Protein AF-A0AAE6CIR6-F1 (afdb_monomer_lite)

Foldseek 3Di:
DPPPVVQLLVQVLCCCVPNPDPVSVQCNVFWDWDSDFPDWDCDPVVQWIWTWIDTPPALKTKIFIWHQDPNHIHTDDIDIAWQKWKKKKKWAAPAAQVRLCVLQVHAAPDWDAFQPDPDPPDPDTHNTTMGMHTPPNSPDDAPAVRLVVVCVVSVVRLVSLQVVVVGIAIEIEMETEGAQVDDDDDDYDPVSVVSCVSSNYYYHYDYHHDGDDRPDD

pLDDT: mean 93.64, std 6.97, range [49.81, 98.5]

Secondary structure (DSSP, 8-state):
---HHHHHHHHHHHHHHS--SHHHHHHHHH-PBPSS-SEEEEETTTTEEEEEEEBTT-SSEEEEEEEEETTEEEEEEEEEE-EEEEEEEEEESS--HHHHHHHHT---SEEE-TT-BS-SSS--B-SSEEEEEESSTTS---HHHHHHHHHHHHGGGHHHHHHHTTTSEEEEEEEEEEETTBPPPP---HHHHHHHHHTTEEEEEEEEEE-PPP---

Radius of gyration: 20.72 Å; chains: 1; bounding box: 43×42×56 Å

Sequence (217 aa):
MQDLSELIISVAAGEIDTPSLGVTEQVLASHKIARKPIKIDMNTQMDCCNVYYSLVGESYYFVLSLKQDAEQWRINWAYIEPHVRVRLVIQSSSLTPDRMSSFIGLKPTHSYLQGEKRNKSVNSVYRHHGWGFELDKDVPDSLEKKLDKLISVIGENRESLRTLSESASIKVMVWYDCYKDWMGGISLSAEQMALLGEIGAGLEVDIHASGPDWPGP

Structure (mmCIF, N/CA/C/O backbone):
data_AF-A0AAE6CIR6-F1
#
_entry.id   AF-A0AAE6CIR6-F1
#
loop_
_atom_site.group_PDB
_atom_site.id
_atom_site.type_symbol
_atom_site.label_atom_id
_atom_site.label_alt_id
_atom_site.label_comp_id
_atom_site.label_asym_id
_atom_site.label_entity_id
_atom_site.label_seq_id
_atom_site.pdbx_PDB_ins_code
_atom_site.Cartn_x
_atom_site.Cartn_y
_atom_site.Cartn_z
_atom_site.occupancy
_atom_site.B_iso_or_equiv
_atom_site.auth_seq_id
_atom_site.auth_comp_id
_atom_site.auth_asym_id
_atom_site.auth_atom_id
_atom_site.pdbx_PDB_model_num
ATOM 1 N N . MET A 1 1 ? -3.301 17.357 -31.434 1.00 49.81 1 MET A N 1
ATOM 2 C CA . MET A 1 1 ? -2.526 17.182 -30.191 1.00 49.81 1 MET A CA 1
ATOM 3 C C . MET A 1 1 ? -2.789 15.771 -29.729 1.00 49.81 1 MET A C 1
ATOM 5 O O . MET A 1 1 ? -3.949 15.454 -29.515 1.00 49.81 1 MET A O 1
ATOM 9 N N . GLN A 1 2 ? -1.763 14.925 -29.708 1.00 57.19 2 GLN A N 1
ATOM 10 C CA . GLN A 1 2 ? -1.864 13.605 -29.090 1.00 57.19 2 GLN A CA 1
ATOM 11 C C . GLN A 1 2 ? -1.994 13.811 -27.576 1.00 57.19 2 GLN A C 1
ATOM 13 O O . GLN A 1 2 ? -1.347 14.714 -27.040 1.00 57.19 2 GLN A O 1
ATOM 18 N N . ASP A 1 3 ? -2.870 13.057 -26.914 1.00 85.94 3 ASP A N 1
ATOM 19 C CA . ASP A 1 3 ? -3.020 13.138 -25.458 1.00 85.94 3 ASP A CA 1
ATOM 20 C C . ASP A 1 3 ? -1.674 12.761 -24.810 1.00 85.94 3 ASP A C 1
ATOM 22 O O . ASP A 1 3 ? -1.045 11.775 -25.199 1.00 85.94 3 ASP A O 1
ATOM 26 N N . LEU A 1 4 ? -1.203 13.554 -23.840 1.00 85.62 4 LEU A N 1
ATOM 27 C CA . LEU A 1 4 ? 0.032 13.282 -23.095 1.00 85.62 4 LEU A CA 1
ATOM 28 C C . LEU A 1 4 ? 0.035 11.850 -22.537 1.00 85.62 4 LEU A C 1
ATOM 30 O O . LEU A 1 4 ? 1.065 11.174 -22.557 1.00 85.62 4 LEU A O 1
ATOM 34 N N . SER A 1 5 ? -1.133 11.370 -22.105 1.00 88.75 5 SER A N 1
ATOM 35 C CA . SER A 1 5 ? -1.309 10.005 -21.614 1.00 88.75 5 SER A CA 1
ATOM 36 C C . SER A 1 5 ? -1.075 8.972 -22.719 1.00 88.75 5 SER A C 1
ATOM 38 O O . SER A 1 5 ? -0.402 7.973 -22.488 1.00 88.75 5 SER A O 1
ATOM 40 N N . GLU A 1 6 ? -1.564 9.213 -23.939 1.00 92.56 6 GLU A N 1
ATOM 41 C CA . GLU A 1 6 ? -1.343 8.316 -25.083 1.00 92.56 6 GLU A CA 1
ATOM 42 C C . GLU A 1 6 ? 0.137 8.242 -25.469 1.00 92.56 6 GLU A C 1
ATOM 44 O O . GLU A 1 6 ? 0.633 7.160 -25.780 1.00 92.56 6 GLU A O 1
ATOM 49 N N . LEU A 1 7 ? 0.857 9.367 -25.409 1.00 93.31 7 LEU A N 1
ATOM 50 C CA . LEU A 1 7 ? 2.295 9.401 -25.679 1.00 93.31 7 LEU A CA 1
ATOM 51 C C . LEU A 1 7 ? 3.080 8.572 -24.651 1.00 93.31 7 LEU A C 1
ATOM 53 O O . LEU A 1 7 ? 3.892 7.732 -25.035 1.00 93.31 7 LEU A O 1
ATOM 57 N N . ILE A 1 8 ? 2.810 8.768 -23.358 1.00 95.06 8 ILE A N 1
ATOM 58 C CA . ILE A 1 8 ? 3.443 8.014 -22.261 1.00 95.06 8 ILE A CA 1
ATOM 59 C C . ILE A 1 8 ? 3.169 6.512 -22.407 1.00 95.06 8 ILE A C 1
ATOM 61 O O . ILE A 1 8 ? 4.094 5.701 -22.326 1.00 95.06 8 ILE A O 1
ATOM 65 N N . ILE A 1 9 ? 1.914 6.141 -22.682 1.00 95.94 9 ILE A N 1
ATOM 66 C CA . ILE A 1 9 ? 1.522 4.744 -22.908 1.00 95.94 9 ILE A CA 1
ATOM 67 C C . ILE A 1 9 ? 2.258 4.168 -24.119 1.00 95.94 9 ILE A C 1
ATOM 69 O O . ILE A 1 9 ? 2.711 3.030 -24.058 1.00 95.94 9 ILE A O 1
ATOM 73 N N . SER A 1 10 ? 2.403 4.937 -25.201 1.00 95.94 10 SER A N 1
ATOM 74 C CA . SER A 1 10 ? 3.115 4.489 -26.399 1.00 95.94 10 SER A CA 1
ATOM 75 C C . SER A 1 10 ? 4.594 4.215 -26.125 1.00 95.94 10 SER A C 1
ATOM 77 O O . SER A 1 10 ? 5.124 3.230 -26.632 1.00 95.94 10 SER A O 1
ATOM 79 N N . VAL A 1 11 ? 5.263 5.058 -25.332 1.00 96.81 11 VAL A N 1
ATOM 80 C CA . VAL A 1 11 ? 6.674 4.852 -24.962 1.00 96.81 11 VAL A CA 1
ATOM 81 C C . VAL A 1 11 ? 6.823 3.617 -24.070 1.00 96.81 11 VAL A C 1
ATOM 83 O O . VAL A 1 11 ? 7.685 2.779 -24.322 1.00 96.81 11 VAL A O 1
ATOM 86 N N . ALA A 1 12 ? 5.945 3.460 -23.077 1.00 97.69 12 ALA A N 1
ATOM 87 C CA . ALA A 1 12 ? 5.925 2.288 -22.203 1.00 97.69 12 ALA A CA 1
ATOM 88 C C . ALA A 1 12 ? 5.628 0.983 -22.967 1.00 97.69 12 ALA A C 1
ATOM 90 O O . ALA A 1 12 ? 6.281 -0.032 -22.742 1.00 97.69 12 ALA A O 1
ATOM 91 N N . ALA A 1 13 ? 4.685 1.011 -23.912 1.00 97.19 13 ALA A N 1
ATOM 92 C CA . ALA A 1 13 ? 4.386 -0.132 -24.771 1.00 97.19 13 ALA A CA 1
ATOM 93 C C . ALA A 1 13 ? 5.582 -0.512 -25.657 1.00 97.19 13 ALA A C 1
ATOM 95 O O . ALA A 1 13 ? 5.862 -1.699 -25.804 1.00 97.19 13 ALA A O 1
ATOM 96 N N . GLY A 1 14 ? 6.317 0.479 -26.175 1.00 97.25 14 GLY A N 1
ATOM 97 C CA . GLY A 1 14 ? 7.532 0.250 -26.957 1.00 97.25 14 GLY A CA 1
ATOM 98 C C . GLY A 1 14 ? 8.595 -0.546 -26.196 1.00 97.25 14 GLY A C 1
ATOM 99 O O . GLY A 1 14 ? 9.161 -1.475 -26.759 1.00 97.25 14 GLY A O 1
ATOM 100 N N . GLU A 1 15 ? 8.801 -0.252 -24.911 1.00 97.94 15 GLU A N 1
ATOM 101 C CA . GLU A 1 15 ? 9.711 -1.024 -24.049 1.00 97.94 15 GLU A CA 1
ATOM 102 C C . GLU A 1 15 ? 9.233 -2.458 -23.814 1.00 97.94 15 GLU A C 1
ATOM 104 O O . GLU A 1 15 ? 10.035 -3.381 -23.767 1.00 97.94 15 GLU A O 1
ATOM 109 N N . ILE A 1 16 ? 7.924 -2.679 -23.690 1.00 97.50 16 ILE A N 1
ATOM 110 C CA . ILE A 1 16 ? 7.374 -4.034 -23.533 1.00 97.50 16 ILE A CA 1
ATOM 111 C C . ILE A 1 16 ? 7.517 -4.839 -24.834 1.00 97.50 16 ILE A C 1
ATOM 113 O O . ILE A 1 16 ? 7.765 -6.043 -24.793 1.00 97.50 16 ILE A O 1
ATOM 117 N N . ASP A 1 17 ? 7.333 -4.194 -25.987 1.00 97.31 17 ASP A N 1
ATOM 118 C CA . ASP A 1 17 ? 7.398 -4.845 -27.298 1.00 97.31 17 ASP A CA 1
ATOM 119 C C . ASP A 1 17 ? 8.833 -5.077 -27.778 1.00 97.31 17 ASP A C 1
ATOM 121 O O . ASP A 1 17 ? 9.110 -6.051 -28.479 1.00 97.31 17 ASP A O 1
ATOM 125 N N . THR A 1 18 ? 9.753 -4.176 -27.442 1.00 97.50 18 THR A N 1
ATOM 126 C CA . THR A 1 18 ? 11.174 -4.264 -27.791 1.00 97.50 18 THR A CA 1
ATOM 127 C C . THR A 1 18 ? 12.002 -3.763 -26.606 1.00 97.50 18 THR A C 1
ATOM 129 O O . THR A 1 18 ? 12.368 -2.586 -26.571 1.00 97.50 18 THR A O 1
ATOM 132 N N . PRO A 1 19 ? 12.275 -4.645 -25.627 1.00 97.25 19 PRO A N 1
ATOM 133 C CA . PRO A 1 19 ? 12.972 -4.281 -24.400 1.00 97.25 19 PRO A CA 1
ATOM 134 C C . PRO A 1 19 ? 14.341 -3.673 -24.664 1.00 97.25 19 PRO A C 1
ATOM 136 O O . PRO A 1 19 ? 15.129 -4.198 -25.450 1.00 97.25 19 PRO A O 1
ATOM 139 N N . SER A 1 20 ? 14.621 -2.569 -23.979 1.00 97.25 20 SER A N 1
ATOM 140 C CA . SER A 1 20 ? 15.938 -1.931 -23.958 1.00 97.25 20 SER A CA 1
ATOM 141 C C . SER A 1 20 ? 16.608 -2.025 -22.588 1.00 97.25 20 SER A C 1
ATOM 143 O O . SER A 1 20 ? 17.832 -1.914 -22.490 1.00 97.25 20 SER A O 1
ATOM 145 N N . LEU A 1 21 ? 15.828 -2.255 -21.525 1.00 97.38 21 LEU A N 1
ATOM 146 C CA . LEU A 1 21 ? 16.335 -2.486 -20.179 1.00 97.38 21 LEU A CA 1
ATOM 147 C C . LEU A 1 21 ? 16.465 -3.987 -19.900 1.00 97.38 21 LEU A C 1
ATOM 149 O O . LEU A 1 21 ? 15.502 -4.739 -20.046 1.00 97.38 21 LEU A O 1
ATOM 153 N N . GLY A 1 22 ? 17.611 -4.405 -19.354 1.00 95.44 22 GLY A N 1
ATOM 154 C CA . GLY A 1 22 ? 17.818 -5.802 -18.947 1.00 95.44 22 GLY A CA 1
ATOM 155 C C . GLY A 1 22 ? 16.801 -6.293 -17.906 1.00 95.44 22 GLY A C 1
ATOM 156 O O . GLY A 1 22 ? 16.403 -7.452 -17.926 1.00 95.44 22 GLY A O 1
ATOM 157 N N . VAL A 1 23 ? 16.301 -5.406 -17.035 1.00 94.19 23 VAL A N 1
ATOM 158 C CA . VAL A 1 23 ? 15.216 -5.742 -16.094 1.00 94.19 23 VAL A CA 1
ATOM 159 C C . VAL A 1 23 ? 13.915 -6.068 -16.833 1.00 94.19 23 VAL A C 1
ATOM 161 O O . VAL A 1 23 ? 13.223 -7.014 -16.463 1.00 94.19 23 VAL A O 1
ATOM 164 N N . THR A 1 24 ? 13.572 -5.313 -17.879 1.00 97.00 24 THR A N 1
ATOM 165 C CA . THR A 1 24 ? 12.373 -5.583 -18.682 1.00 97.00 24 THR A CA 1
ATOM 166 C C . THR A 1 24 ? 12.487 -6.938 -19.372 1.00 97.00 24 THR A C 1
ATOM 168 O O . THR A 1 24 ? 11.548 -7.729 -19.304 1.00 97.00 24 THR A O 1
ATOM 171 N N . GLU A 1 25 ? 13.641 -7.238 -19.981 1.00 96.06 25 GLU A N 1
ATOM 172 C CA . GLU A 1 25 ? 13.911 -8.548 -20.594 1.00 96.06 25 GLU A CA 1
ATOM 173 C C . GLU A 1 25 ? 13.698 -9.686 -19.589 1.00 96.06 25 GLU A C 1
ATOM 175 O O . GLU A 1 25 ? 12.998 -10.657 -19.879 1.00 96.06 25 GLU A O 1
ATOM 180 N N . GLN A 1 26 ? 14.243 -9.535 -18.381 1.00 92.56 26 GLN A N 1
ATOM 181 C CA . GLN A 1 26 ? 14.132 -10.527 -17.311 1.00 92.56 26 GLN A CA 1
ATOM 182 C C . GLN A 1 26 ? 12.687 -10.743 -16.856 1.00 92.56 26 GLN A C 1
ATOM 184 O O . GLN A 1 26 ? 12.250 -11.886 -16.716 1.00 92.56 26 GLN A O 1
ATOM 189 N N . VAL A 1 27 ? 11.924 -9.665 -16.652 1.00 94.94 27 VAL A N 1
ATOM 190 C CA . VAL A 1 27 ? 10.512 -9.770 -16.262 1.00 94.94 27 VAL A CA 1
ATOM 191 C C . VAL A 1 27 ? 9.704 -10.451 -17.366 1.00 94.94 27 VAL A C 1
ATOM 193 O O . VAL A 1 27 ? 8.924 -11.355 -17.072 1.00 94.94 27 VAL A O 1
ATOM 196 N N . LEU A 1 28 ? 9.914 -10.081 -18.632 1.00 95.56 28 LEU A N 1
ATOM 197 C CA . LEU A 1 28 ? 9.204 -10.670 -19.773 1.00 95.56 28 LEU A CA 1
ATOM 198 C C . LEU A 1 28 ? 9.574 -12.133 -20.041 1.00 95.56 28 LEU A C 1
ATOM 200 O O . LEU A 1 28 ? 8.766 -12.866 -20.613 1.00 95.56 28 LEU A O 1
ATOM 204 N N . ALA A 1 29 ? 10.760 -12.574 -19.620 1.00 95.06 29 ALA A N 1
ATOM 205 C CA . ALA A 1 29 ? 11.176 -13.967 -19.746 1.00 95.06 29 ALA A CA 1
ATOM 206 C C . ALA A 1 29 ? 10.367 -14.916 -18.842 1.00 95.06 29 ALA A C 1
ATOM 208 O O . ALA A 1 29 ? 10.168 -16.078 -19.199 1.00 95.06 29 ALA A O 1
ATOM 209 N N . SER A 1 30 ? 9.882 -14.438 -17.692 1.00 93.44 30 SER A N 1
ATOM 210 C CA . SER A 1 30 ? 9.162 -15.257 -16.703 1.00 93.44 30 SER A CA 1
ATOM 211 C C . SER A 1 30 ? 7.696 -14.869 -16.513 1.00 93.44 30 SER A C 1
ATOM 213 O O . SER A 1 30 ? 6.905 -15.696 -16.057 1.00 93.44 30 SER A O 1
ATOM 215 N N . HIS A 1 31 ? 7.298 -13.656 -16.901 1.00 95.75 31 HIS A N 1
ATOM 216 C CA . HIS A 1 31 ? 5.955 -13.137 -16.678 1.00 95.75 31 HIS A CA 1
ATOM 217 C C . HIS A 1 31 ? 5.232 -12.777 -17.972 1.00 95.75 31 HIS A C 1
ATOM 219 O O . HIS A 1 31 ? 5.802 -12.322 -18.961 1.00 95.75 31 HIS A O 1
ATOM 225 N N . LYS A 1 32 ? 3.906 -12.905 -17.925 1.00 96.12 32 LYS A N 1
ATOM 226 C CA . LYS A 1 32 ? 3.010 -12.340 -18.935 1.00 96.12 32 LYS A CA 1
ATOM 227 C C . LYS A 1 32 ? 2.480 -11.007 -18.426 1.00 96.12 32 LYS A C 1
ATOM 229 O O . LYS A 1 32 ? 1.894 -10.961 -17.350 1.00 96.12 32 LYS A O 1
ATOM 234 N N . ILE A 1 33 ? 2.635 -9.942 -19.204 1.00 96.31 33 ILE A N 1
ATOM 235 C CA . ILE A 1 33 ? 2.192 -8.591 -18.827 1.00 96.31 33 ILE A CA 1
ATOM 236 C C . ILE A 1 33 ? 0.850 -8.278 -19.494 1.00 96.31 33 ILE A C 1
ATOM 238 O O . ILE A 1 33 ? 0.639 -8.575 -20.674 1.00 96.31 33 ILE A O 1
ATOM 242 N N . ALA A 1 34 ? -0.077 -7.671 -18.752 1.00 95.62 34 ALA A N 1
ATOM 243 C CA . ALA A 1 34 ? -1.287 -7.108 -19.338 1.00 95.62 34 ALA A CA 1
ATOM 244 C C . ALA A 1 34 ? -0.921 -5.977 -20.313 1.00 95.62 34 ALA A C 1
ATOM 246 O O . ALA A 1 34 ? -0.087 -5.134 -20.014 1.00 95.62 34 ALA A O 1
ATOM 247 N N . ARG A 1 35 ? -1.560 -5.912 -21.485 1.00 90.19 35 ARG A N 1
ATOM 248 C CA . ARG A 1 35 ? -1.198 -4.906 -22.503 1.00 90.19 35 ARG A CA 1
ATOM 249 C C . ARG A 1 35 ? -1.586 -3.475 -22.138 1.00 90.19 35 ARG A C 1
ATOM 251 O O . ARG A 1 35 ? -0.959 -2.535 -22.614 1.00 90.19 35 ARG A O 1
ATOM 258 N N . LYS A 1 36 ? -2.623 -3.301 -21.318 1.00 94.94 36 LYS A N 1
ATOM 259 C CA . LYS A 1 36 ? -3.100 -1.985 -20.891 1.00 94.94 36 LYS A CA 1
ATOM 260 C C . LYS A 1 36 ? -2.547 -1.664 -19.498 1.00 94.94 36 LYS A C 1
ATOM 262 O O . LYS A 1 36 ? -2.697 -2.508 -18.613 1.00 94.94 36 LYS A O 1
ATOM 267 N N . PRO A 1 37 ? -1.976 -0.467 -19.280 1.00 96.94 37 PRO A N 1
ATOM 268 C CA . PRO A 1 37 ? -1.570 -0.060 -17.946 1.00 96.94 37 PRO A CA 1
ATOM 269 C C . PRO A 1 37 ? -2.787 0.162 -17.046 1.00 96.94 37 PRO A C 1
ATOM 271 O O . PRO A 1 37 ? -3.866 0.555 -17.501 1.00 96.94 37 PRO A O 1
ATOM 274 N N . ILE A 1 38 ? -2.597 -0.084 -15.754 1.00 96.69 38 ILE A N 1
ATOM 275 C CA . ILE A 1 38 ? -3.629 0.049 -14.719 1.00 96.69 38 ILE A CA 1
ATOM 276 C C . ILE A 1 38 ? -3.546 1.379 -13.965 1.00 96.69 38 ILE A C 1
ATOM 278 O O . ILE A 1 38 ? -4.537 1.815 -13.386 1.00 96.69 38 ILE A O 1
ATOM 282 N N . LYS A 1 39 ? -2.378 2.030 -13.975 1.00 95.88 39 LYS A N 1
ATOM 283 C CA . LYS A 1 39 ? -2.140 3.336 -13.353 1.00 95.88 39 LYS A CA 1
ATOM 284 C C . LYS A 1 39 ? -1.014 4.052 -14.092 1.00 95.88 39 LYS A C 1
ATOM 286 O O . LYS A 1 39 ? -0.034 3.426 -14.489 1.00 95.88 39 LYS A O 1
ATOM 291 N N . ILE A 1 40 ? -1.160 5.362 -14.233 1.00 95.94 40 ILE A N 1
ATOM 292 C CA . ILE A 1 40 ? -0.088 6.281 -14.613 1.00 95.94 40 ILE A CA 1
ATOM 293 C C . ILE A 1 40 ? 0.051 7.259 -13.447 1.00 95.94 40 ILE A C 1
ATOM 295 O O . ILE A 1 40 ? -0.941 7.863 -13.039 1.00 95.94 40 ILE A O 1
ATOM 299 N N . ASP A 1 41 ? 1.247 7.360 -12.875 1.00 94.56 41 ASP A N 1
ATOM 300 C CA . ASP A 1 41 ? 1.542 8.204 -11.716 1.00 94.56 41 ASP A CA 1
ATOM 301 C C . ASP A 1 41 ? 2.629 9.217 -12.074 1.00 94.56 41 ASP A C 1
ATOM 303 O O . ASP A 1 41 ? 3.773 8.850 -12.344 1.00 94.56 41 ASP A O 1
ATOM 307 N N . MET A 1 42 ? 2.266 10.498 -12.093 1.00 92.19 42 MET A N 1
ATOM 308 C CA . MET A 1 42 ? 3.213 11.587 -12.320 1.00 92.19 42 MET A CA 1
ATOM 309 C C . MET A 1 42 ? 3.896 11.923 -10.995 1.00 92.19 42 MET A C 1
ATOM 311 O O . MET A 1 42 ? 3.313 12.575 -10.129 1.00 92.19 42 MET A O 1
ATOM 315 N N . ASN A 1 43 ? 5.143 11.488 -10.835 1.00 86.31 43 ASN A N 1
ATOM 316 C CA . ASN A 1 43 ? 5.939 11.772 -9.653 1.00 86.31 43 ASN A CA 1
ATOM 317 C C . ASN A 1 43 ? 6.745 13.059 -9.861 1.00 86.31 43 ASN A C 1
ATOM 319 O O . ASN A 1 43 ? 7.877 13.048 -10.344 1.00 86.31 43 ASN A O 1
ATOM 323 N N . THR A 1 44 ? 6.155 14.180 -9.449 1.00 80.69 44 THR A N 1
ATOM 324 C CA . THR A 1 44 ? 6.769 15.511 -9.568 1.00 80.69 44 THR A CA 1
ATOM 325 C C . THR A 1 44 ? 8.013 15.691 -8.699 1.00 80.69 44 T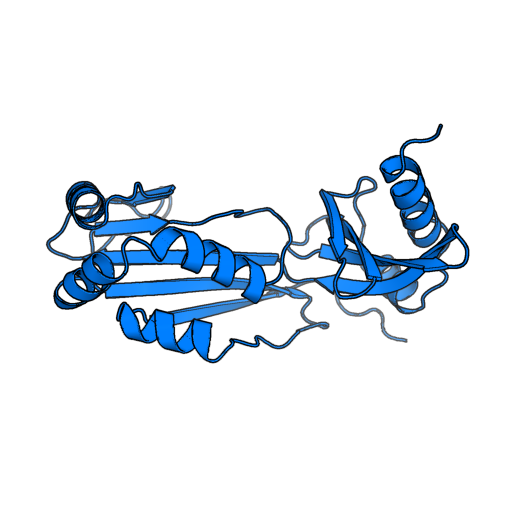HR A C 1
ATOM 327 O O . THR A 1 44 ? 8.847 16.530 -9.016 1.00 80.69 44 THR A O 1
ATOM 330 N N . GLN A 1 45 ? 8.176 14.908 -7.626 1.00 80.00 45 GLN A N 1
ATOM 331 C CA . GLN A 1 45 ? 9.354 14.997 -6.756 1.00 80.00 45 GLN A CA 1
ATOM 332 C C . GLN A 1 45 ? 10.593 14.370 -7.402 1.00 80.00 45 GLN A C 1
ATOM 334 O O . GLN A 1 45 ? 11.703 14.860 -7.213 1.00 80.00 45 GLN A O 1
ATOM 339 N N . MET A 1 46 ? 10.405 13.286 -8.158 1.00 81.00 46 MET A N 1
ATOM 340 C CA . MET A 1 46 ? 11.486 12.569 -8.846 1.00 81.00 46 MET A CA 1
ATOM 341 C C . MET A 1 46 ? 11.626 12.947 -10.325 1.00 81.00 46 MET A C 1
ATOM 343 O O . MET A 1 46 ? 12.461 12.362 -11.021 1.00 81.00 46 MET A O 1
ATOM 347 N N . ASP A 1 47 ? 10.809 13.898 -10.784 1.00 88.62 47 ASP A N 1
ATOM 348 C CA . ASP A 1 47 ? 10.702 14.316 -12.182 1.00 88.62 47 ASP A CA 1
ATOM 349 C C . ASP A 1 47 ? 10.558 13.112 -13.131 1.00 88.62 47 ASP A C 1
ATOM 351 O O . ASP A 1 47 ? 11.305 12.927 -14.095 1.00 88.62 47 ASP A O 1
ATOM 355 N N . CYS A 1 48 ? 9.641 12.207 -12.780 1.00 93.31 48 CYS A N 1
ATOM 356 C CA . CYS A 1 48 ? 9.386 10.993 -13.545 1.00 93.31 48 CYS A CA 1
ATOM 357 C C . CYS A 1 48 ? 7.896 10.647 -13.615 1.00 93.31 48 CYS A C 1
ATOM 359 O O . CYS A 1 48 ? 7.069 11.131 -12.841 1.00 93.31 48 CYS A O 1
ATOM 361 N N . CYS A 1 49 ? 7.555 9.784 -14.564 1.00 95.56 49 CYS A N 1
ATOM 362 C CA . CYS A 1 49 ? 6.235 9.202 -14.725 1.00 95.56 49 CYS A CA 1
ATOM 363 C C . CYS A 1 49 ? 6.339 7.684 -14.587 1.00 95.56 49 CYS A C 1
ATOM 365 O O . CYS A 1 49 ? 7.059 7.042 -15.347 1.00 95.56 49 CYS A O 1
ATOM 367 N N . ASN A 1 50 ? 5.614 7.107 -13.635 1.00 96.81 50 ASN A N 1
ATOM 368 C CA . ASN A 1 50 ? 5.553 5.663 -13.454 1.00 96.81 50 ASN A CA 1
ATOM 369 C C . ASN A 1 50 ? 4.298 5.104 -14.128 1.00 96.81 50 ASN A C 1
ATOM 371 O O . ASN A 1 50 ? 3.179 5.538 -13.847 1.00 96.81 50 ASN A O 1
ATOM 375 N N . VAL A 1 51 ? 4.480 4.108 -14.988 1.00 97.81 51 VAL A N 1
ATOM 376 C CA . VAL A 1 51 ? 3.410 3.394 -15.685 1.00 97.81 51 VAL A CA 1
ATOM 377 C C . VAL A 1 51 ? 3.343 1.976 -15.134 1.00 97.81 51 VAL A C 1
ATOM 379 O O . VAL A 1 51 ? 4.290 1.202 -15.262 1.00 97.81 51 VAL A O 1
ATOM 382 N N . TYR A 1 52 ? 2.218 1.648 -14.509 1.00 98.12 52 TYR A N 1
ATOM 383 C CA . TYR A 1 52 ? 2.001 0.381 -13.818 1.00 98.12 52 TYR A CA 1
ATOM 384 C C . TYR A 1 52 ? 1.242 -0.587 -14.716 1.00 98.12 52 TYR A C 1
ATOM 386 O O . TYR A 1 52 ? 0.186 -0.247 -15.260 1.00 98.12 52 TYR A O 1
ATOM 394 N N . TYR A 1 53 ? 1.726 -1.819 -14.787 1.00 98.19 53 TYR A N 1
ATOM 395 C CA . TYR A 1 53 ? 1.100 -2.926 -15.492 1.00 98.19 53 TYR A CA 1
ATOM 396 C C . TYR A 1 53 ? 0.845 -4.093 -14.541 1.00 98.19 53 TYR A C 1
ATOM 398 O O . TYR A 1 53 ? 1.691 -4.446 -13.719 1.00 98.19 53 TYR A O 1
ATOM 406 N N . SER A 1 54 ? -0.318 -4.728 -14.682 1.00 97.50 54 SER A N 1
ATOM 407 C CA . SER A 1 54 ? -0.580 -6.014 -14.036 1.00 97.50 54 SER A CA 1
ATOM 408 C C . SER A 1 54 ? 0.216 -7.128 -14.706 1.00 97.50 54 SER A C 1
ATOM 410 O O . SER A 1 54 ? 0.332 -7.174 -15.935 1.00 97.50 54 SER A O 1
ATOM 412 N N . LEU A 1 55 ? 0.673 -8.073 -13.893 1.00 97.06 55 LEU A N 1
ATOM 413 C CA . LEU A 1 55 ? 1.246 -9.332 -14.342 1.00 97.06 55 LEU A CA 1
ATOM 414 C C . LEU A 1 55 ? 0.168 -10.420 -14.262 1.00 97.06 55 LEU A C 1
ATOM 416 O O . LEU A 1 55 ? -0.553 -10.544 -13.275 1.00 97.06 55 LEU A O 1
ATOM 420 N N . VAL A 1 56 ? -0.025 -11.166 -15.346 1.00 95.94 56 VAL A N 1
ATOM 421 C CA . VAL A 1 56 ? -1.122 -12.130 -15.471 1.00 95.94 56 VAL A CA 1
ATOM 422 C C . VAL A 1 56 ? -0.894 -13.293 -14.513 1.00 95.94 56 VAL A C 1
ATOM 424 O O . VAL A 1 56 ? 0.042 -14.063 -14.696 1.00 95.94 56 VAL A O 1
ATOM 427 N N . GLY A 1 57 ? -1.813 -13.457 -13.561 1.00 95.25 57 GLY A N 1
ATOM 428 C CA . GLY A 1 57 ? -1.759 -14.520 -12.555 1.00 95.25 57 GLY A CA 1
ATOM 429 C C . GLY A 1 57 ? -1.033 -14.128 -11.269 1.00 95.25 57 GLY A C 1
ATOM 430 O O . GLY A 1 57 ? -1.073 -14.904 -10.323 1.00 95.25 57 GLY A O 1
ATOM 431 N N . GLU A 1 58 ? -0.459 -12.926 -11.212 1.00 96.19 58 GLU A N 1
ATOM 432 C CA . GLU A 1 58 ? 0.277 -12.421 -10.054 1.00 96.19 58 GLU A CA 1
ATOM 433 C C . GLU A 1 58 ? -0.462 -11.246 -9.402 1.00 96.19 58 GLU A C 1
ATOM 435 O O . GLU A 1 58 ? -1.281 -10.574 -10.037 1.00 96.19 58 GLU A O 1
ATOM 440 N N . SER A 1 59 ? -0.180 -10.993 -8.124 1.00 94.62 59 SER A N 1
ATOM 441 C CA . SER A 1 59 ? -0.783 -9.886 -7.370 1.00 94.62 59 SER A CA 1
ATOM 442 C C . SER A 1 59 ? 0.027 -8.592 -7.428 1.00 94.62 59 SER A C 1
ATOM 444 O O . SER A 1 59 ? -0.555 -7.533 -7.247 1.00 94.62 59 SER A O 1
ATOM 446 N N . TYR A 1 60 ? 1.328 -8.648 -7.713 1.00 96.00 60 TYR A N 1
ATOM 447 C CA . TYR A 1 60 ? 2.225 -7.490 -7.804 1.00 96.00 60 TYR A CA 1
ATOM 448 C C . TYR A 1 60 ? 2.291 -6.894 -9.225 1.00 96.00 60 TYR A C 1
ATOM 450 O O . TYR A 1 60 ? 1.713 -7.414 -10.185 1.00 96.00 60 TYR A O 1
ATOM 458 N N . TYR A 1 61 ? 2.991 -5.768 -9.367 1.00 97.19 61 TYR A N 1
ATOM 459 C CA . TYR A 1 61 ? 2.969 -4.936 -10.570 1.00 97.19 61 TYR A CA 1
ATOM 460 C C . TYR A 1 61 ? 4.341 -4.815 -11.218 1.00 97.19 61 TYR A C 1
ATOM 462 O O . TYR A 1 61 ? 5.356 -4.720 -10.534 1.00 97.19 61 TYR A O 1
ATOM 470 N N . PHE A 1 62 ? 4.361 -4.726 -12.544 1.00 97.56 62 PHE A N 1
ATOM 471 C CA . PHE A 1 62 ? 5.531 -4.256 -13.275 1.00 97.56 62 PHE A CA 1
ATOM 472 C C . PHE A 1 62 ? 5.415 -2.757 -13.521 1.00 97.56 62 PHE A C 1
ATOM 474 O O . PHE A 1 62 ? 4.378 -2.280 -13.989 1.00 97.56 62 PHE A O 1
ATOM 481 N N . VAL A 1 63 ? 6.468 -2.014 -13.195 1.00 97.50 63 VAL A N 1
ATOM 482 C CA . VAL A 1 63 ? 6.486 -0.557 -13.278 1.00 97.50 63 VAL A CA 1
ATOM 483 C C . VAL A 1 63 ? 7.585 -0.113 -14.220 1.00 97.50 63 VAL A C 1
ATOM 485 O O . VAL A 1 63 ? 8.761 -0.394 -13.998 1.00 97.50 63 VAL A O 1
ATOM 488 N N . LEU A 1 64 ? 7.188 0.629 -15.250 1.00 98.06 64 LEU A N 1
ATOM 489 C CA . LEU A 1 64 ? 8.099 1.354 -16.124 1.00 98.06 64 LEU A CA 1
ATOM 490 C C . LEU A 1 64 ? 8.161 2.807 -15.666 1.00 98.06 64 LEU A C 1
ATOM 492 O O . LEU A 1 64 ? 7.138 3.486 -15.605 1.00 98.06 64 LEU A O 1
ATOM 496 N N . SER A 1 65 ? 9.358 3.285 -15.345 1.00 97.19 65 SER A N 1
ATOM 497 C CA . SER A 1 65 ? 9.605 4.677 -14.982 1.00 97.19 65 SER A CA 1
ATOM 498 C C . SER A 1 65 ? 10.167 5.421 -16.184 1.00 97.19 65 SER A C 1
ATOM 500 O O . SER A 1 65 ? 11.207 5.050 -16.734 1.00 97.19 65 SER A O 1
ATOM 502 N N . LEU A 1 66 ? 9.473 6.475 -16.594 1.00 97.06 66 LEU A N 1
ATOM 503 C CA . LEU A 1 66 ? 9.832 7.338 -17.705 1.00 97.06 66 LEU A CA 1
ATOM 504 C C . LEU A 1 66 ? 10.292 8.693 -17.174 1.00 97.06 66 LEU A C 1
ATOM 506 O O . LEU A 1 66 ? 9.765 9.193 -16.181 1.00 97.06 66 LEU A O 1
ATOM 510 N N . LYS A 1 67 ? 11.236 9.320 -17.868 1.00 95.19 67 LYS A N 1
ATOM 511 C CA . LYS A 1 67 ? 11.634 10.710 -17.631 1.00 95.19 67 LYS A CA 1
ATOM 512 C C . LYS A 1 67 ? 11.450 11.535 -18.889 1.00 95.19 67 LYS A C 1
ATOM 514 O O . LYS A 1 67 ? 11.490 10.999 -19.999 1.00 95.19 67 LYS A O 1
ATOM 519 N N . GLN A 1 68 ? 11.251 12.831 -18.702 1.00 90.88 68 GLN A N 1
ATOM 520 C CA . GLN A 1 68 ? 11.218 13.776 -19.803 1.00 90.88 68 GLN A CA 1
ATOM 521 C C . GLN A 1 68 ? 12.635 14.320 -20.039 1.00 90.88 68 GLN A C 1
ATOM 523 O O . GLN A 1 68 ? 13.245 14.893 -19.143 1.00 90.88 68 GLN A O 1
ATOM 528 N N . ASP A 1 69 ? 13.162 14.125 -21.244 1.00 86.25 69 ASP A N 1
ATOM 529 C CA . ASP A 1 69 ? 14.449 14.652 -21.705 1.00 86.25 69 ASP A CA 1
ATOM 530 C C . ASP A 1 69 ? 14.208 15.496 -22.961 1.00 86.25 69 ASP A C 1
ATOM 532 O O . ASP A 1 69 ? 13.695 14.987 -23.958 1.00 86.25 69 ASP A O 1
ATOM 536 N N . ALA A 1 70 ? 14.530 16.792 -22.900 1.00 82.19 70 ALA A N 1
ATOM 537 C CA . ALA A 1 70 ? 14.331 17.748 -23.995 1.00 82.19 70 ALA A CA 1
ATOM 538 C C . ALA A 1 70 ? 12.938 17.639 -24.664 1.00 82.19 70 ALA A C 1
ATOM 540 O O . ALA A 1 70 ? 12.825 17.491 -25.879 1.00 82.19 70 ALA A O 1
ATOM 541 N N . GLU A 1 71 ? 11.879 17.677 -23.846 1.00 80.62 71 GLU A N 1
ATOM 542 C CA . GLU A 1 71 ? 10.463 17.532 -24.241 1.00 80.62 71 GLU A CA 1
ATOM 543 C C . GLU A 1 71 ? 10.041 16.136 -24.744 1.00 80.62 71 GLU A C 1
ATOM 545 O O . GLU A 1 71 ? 8.868 15.927 -25.053 1.00 80.62 71 GLU A O 1
ATOM 550 N N . GLN A 1 72 ? 10.940 15.148 -24.757 1.00 89.50 72 GLN A N 1
ATOM 551 C CA . GLN A 1 72 ? 10.647 13.771 -25.158 1.00 89.50 72 GLN A CA 1
ATOM 552 C C . GLN A 1 72 ? 10.595 12.835 -23.951 1.00 89.50 72 GLN A C 1
ATOM 554 O O . GLN A 1 72 ? 11.489 12.827 -23.110 1.00 89.50 72 GLN A O 1
ATOM 559 N N . TRP A 1 73 ? 9.569 11.990 -23.886 1.00 94.19 73 TRP A N 1
ATOM 560 C CA . TRP A 1 73 ? 9.500 10.928 -22.886 1.00 94.19 73 TRP A CA 1
ATOM 561 C C . TRP A 1 73 ? 10.407 9.766 -23.273 1.00 94.19 73 TRP A C 1
ATOM 563 O O . TRP A 1 73 ? 10.360 9.284 -24.406 1.00 94.19 73 TRP A O 1
ATOM 573 N N . ARG A 1 74 ? 11.215 9.300 -22.322 1.00 95.38 74 ARG A N 1
ATOM 574 C CA . ARG A 1 74 ? 12.103 8.148 -2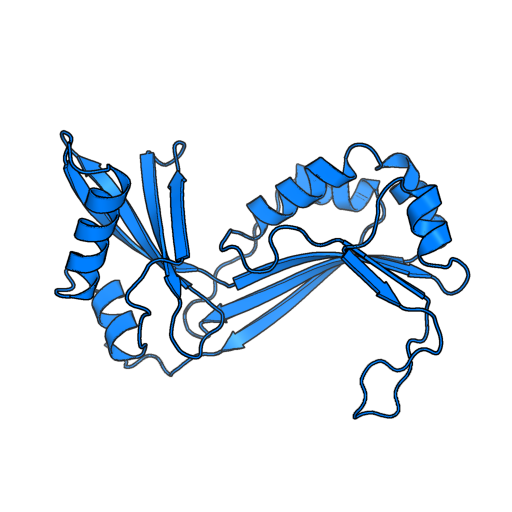2.489 1.00 95.38 74 ARG A CA 1
ATOM 575 C C . ARG A 1 74 ? 12.005 7.222 -21.297 1.00 95.38 74 ARG A C 1
ATOM 577 O O . ARG A 1 74 ? 11.815 7.664 -20.165 1.00 95.38 74 ARG A O 1
ATOM 584 N N . ILE A 1 75 ? 12.165 5.935 -21.569 1.00 96.88 75 ILE A N 1
ATOM 585 C CA . ILE A 1 75 ? 12.300 4.914 -20.537 1.00 96.88 75 ILE A CA 1
ATOM 586 C C . ILE A 1 75 ? 13.588 5.187 -19.767 1.00 96.88 75 ILE A C 1
ATOM 588 O O . ILE A 1 75 ? 14.646 5.388 -20.358 1.00 96.88 75 ILE A O 1
ATOM 592 N N . ASN A 1 76 ? 13.472 5.234 -18.445 1.00 95.56 76 ASN A N 1
ATOM 593 C CA . ASN A 1 76 ? 14.577 5.522 -17.540 1.00 95.56 76 ASN A CA 1
ATOM 594 C C . ASN A 1 76 ? 14.902 4.316 -16.653 1.00 95.56 76 ASN A C 1
ATOM 596 O O . ASN A 1 76 ? 16.071 4.034 -16.404 1.00 95.56 76 ASN A O 1
ATOM 600 N N . TRP A 1 77 ? 13.881 3.620 -16.149 1.00 96.00 77 TRP A N 1
ATOM 601 C CA . TRP A 1 77 ? 14.061 2.466 -15.270 1.00 96.00 77 TRP A CA 1
ATOM 602 C C . TRP A 1 77 ? 12.856 1.526 -15.325 1.00 96.00 77 TRP A C 1
ATOM 604 O O . TRP A 1 77 ? 11.778 1.918 -15.771 1.00 96.00 77 TRP A O 1
ATOM 614 N N . ALA A 1 78 ? 13.028 0.306 -14.826 1.00 96.88 78 ALA A N 1
ATOM 615 C CA . ALA A 1 78 ? 11.960 -0.666 -14.658 1.00 96.88 78 ALA A CA 1
ATOM 616 C C . ALA A 1 78 ? 12.148 -1.425 -13.343 1.00 96.88 78 ALA A C 1
ATOM 618 O O . ALA A 1 78 ? 13.281 -1.662 -12.920 1.00 96.88 78 ALA A O 1
ATOM 619 N N . TYR A 1 79 ? 11.052 -1.786 -12.684 1.00 95.56 79 TYR A N 1
ATOM 620 C CA . TYR A 1 79 ? 11.093 -2.551 -11.440 1.00 95.56 79 TYR A CA 1
ATOM 621 C C . TYR A 1 79 ? 9.762 -3.256 -11.159 1.00 95.56 79 TYR A C 1
ATOM 623 O O . TYR A 1 79 ? 8.746 -2.978 -11.799 1.00 95.56 79 TYR A O 1
ATOM 631 N N . ILE A 1 80 ? 9.776 -4.181 -10.199 1.00 95.25 80 ILE A N 1
ATOM 632 C CA . ILE A 1 80 ? 8.564 -4.802 -9.662 1.00 95.25 80 ILE A CA 1
ATOM 633 C C . ILE A 1 80 ? 8.128 -4.041 -8.411 1.00 95.25 80 ILE A C 1
ATOM 635 O O . ILE A 1 80 ? 8.921 -3.835 -7.494 1.00 95.25 80 ILE A O 1
ATOM 639 N N . GLU A 1 81 ? 6.864 -3.631 -8.375 1.00 95.62 81 GLU A N 1
ATOM 640 C CA . GLU A 1 81 ? 6.237 -3.000 -7.216 1.00 95.62 81 GLU A CA 1
ATOM 641 C C . GLU A 1 81 ? 5.294 -4.007 -6.541 1.00 95.62 81 GLU A C 1
ATOM 643 O O . GLU A 1 81 ? 4.457 -4.605 -7.227 1.00 95.62 81 GLU A O 1
ATOM 648 N N . PRO A 1 82 ? 5.385 -4.201 -5.216 1.00 96.38 82 PRO A N 1
ATOM 649 C CA . PRO A 1 82 ? 4.451 -5.043 -4.475 1.00 96.38 82 PRO A CA 1
ATOM 650 C C . PRO A 1 82 ? 3.007 -4.544 -4.601 1.00 96.38 82 PRO A C 1
ATOM 652 O O . PRO A 1 82 ? 2.735 -3.349 -4.760 1.00 96.38 82 PRO A O 1
ATOM 655 N N . HIS A 1 83 ? 2.050 -5.453 -4.434 1.00 96.75 83 HIS A N 1
ATOM 656 C CA . HIS A 1 83 ? 0.694 -5.047 -4.093 1.00 96.75 83 HIS A CA 1
ATOM 657 C C . HIS A 1 83 ? 0.569 -4.894 -2.593 1.00 96.75 83 HIS A C 1
ATOM 659 O O . HIS A 1 83 ? 0.794 -5.824 -1.824 1.00 96.75 83 HIS A O 1
ATOM 665 N N . VAL A 1 84 ? 0.222 -3.675 -2.188 1.00 96.94 84 VAL A N 1
ATOM 666 C CA . VAL A 1 84 ? 0.093 -3.324 -0.783 1.00 96.94 84 VAL A CA 1
ATOM 667 C C . VAL A 1 84 ? -1.333 -2.915 -0.469 1.00 96.94 84 VAL A C 1
ATOM 669 O O . VAL A 1 84 ? -1.933 -2.061 -1.133 1.00 96.94 84 VAL A O 1
ATOM 672 N N . ARG A 1 85 ? -1.855 -3.487 0.610 1.00 97.44 85 ARG A N 1
ATOM 673 C CA . ARG A 1 85 ? -3.120 -3.094 1.225 1.00 97.44 85 ARG A CA 1
ATOM 674 C C . ARG A 1 85 ? -2.854 -2.640 2.645 1.00 97.44 85 ARG A C 1
ATOM 676 O O . ARG A 1 85 ? -2.198 -3.351 3.396 1.00 97.44 85 ARG A O 1
ATOM 683 N N . VAL A 1 86 ? -3.389 -1.481 3.015 1.00 97.81 86 VAL A N 1
ATOM 684 C CA . VAL A 1 86 ? -3.244 -0.908 4.358 1.00 97.81 86 VAL A CA 1
ATOM 685 C C . VAL A 1 86 ? -4.632 -0.682 4.935 1.00 97.81 86 VAL A C 1
ATOM 687 O O . VAL A 1 86 ? -5.460 0.008 4.337 1.00 97.81 86 VAL A O 1
ATOM 690 N N . ARG A 1 87 ? -4.902 -1.280 6.095 1.00 97.62 87 ARG A N 1
ATOM 691 C CA . ARG A 1 87 ? -6.229 -1.276 6.709 1.00 97.62 87 ARG A CA 1
ATOM 692 C C . ARG A 1 87 ? -6.155 -0.965 8.194 1.00 97.62 87 ARG A C 1
ATOM 694 O O . ARG A 1 87 ? -5.467 -1.658 8.933 1.00 97.62 87 ARG A O 1
ATOM 701 N N . LEU A 1 88 ? -6.956 -0.008 8.654 1.00 98.00 88 LEU A N 1
ATOM 702 C CA . LEU A 1 88 ? -7.257 0.136 10.076 1.00 98.00 88 LEU A CA 1
ATOM 703 C C . LEU A 1 88 ? -8.265 -0.942 10.483 1.00 98.00 88 LEU A C 1
ATOM 705 O O . LEU A 1 88 ? -9.308 -1.101 9.846 1.00 98.00 88 LEU A O 1
ATOM 709 N N . VAL A 1 89 ? -7.966 -1.674 11.548 1.00 98.19 89 VAL A N 1
ATOM 710 C CA . VAL A 1 89 ? -8.805 -2.728 12.114 1.00 98.19 89 VAL A CA 1
ATOM 711 C C . VAL A 1 89 ? -8.996 -2.474 13.596 1.00 98.19 89 VAL A C 1
ATOM 713 O O . VAL A 1 89 ? -8.041 -2.251 14.333 1.00 98.19 89 VAL A O 1
ATOM 716 N N . ILE A 1 90 ? -10.249 -2.543 14.025 1.00 98.38 90 ILE A N 1
ATOM 717 C CA . ILE A 1 90 ? -10.660 -2.382 15.409 1.00 98.38 90 ILE A CA 1
ATOM 718 C C . ILE A 1 90 ? -11.464 -3.615 15.801 1.00 98.38 90 ILE A C 1
ATOM 720 O O . ILE A 1 90 ? -12.404 -4.012 15.105 1.00 98.38 90 ILE A O 1
ATOM 724 N N . GLN A 1 91 ? -11.077 -4.242 16.907 1.00 98.38 91 GLN A N 1
ATOM 725 C CA . GLN A 1 91 ? -11.729 -5.433 17.438 1.00 98.38 91 GLN A CA 1
ATOM 726 C C . GLN A 1 91 ? -12.134 -5.212 18.890 1.00 98.38 91 GLN A C 1
ATOM 728 O O . GLN A 1 91 ? -11.333 -4.770 19.710 1.00 98.38 91 GLN A O 1
ATOM 733 N N . SER A 1 92 ? -13.375 -5.557 19.225 1.00 98.19 92 SER A N 1
ATOM 734 C CA . SER A 1 92 ? -13.881 -5.466 20.597 1.00 98.19 92 SER A CA 1
ATOM 735 C C . SER A 1 92 ? -14.844 -6.607 20.899 1.00 98.19 92 SER A C 1
ATOM 737 O O . SER A 1 92 ? -15.597 -7.050 20.032 1.00 98.19 92 SER A O 1
ATOM 739 N N . SER A 1 93 ? -14.837 -7.078 22.143 1.00 97.38 93 SER A N 1
ATOM 740 C CA . SER A 1 93 ? -15.822 -8.047 22.644 1.00 97.38 93 SER A CA 1
ATOM 741 C C . SER A 1 93 ? -17.107 -7.384 23.151 1.00 97.38 93 SER A C 1
ATOM 743 O O . SER A 1 93 ? -18.079 -8.081 23.417 1.00 97.38 93 SER A O 1
ATOM 745 N N . SER A 1 94 ? -17.112 -6.061 23.345 1.00 96.50 94 SER A N 1
ATOM 746 C CA . SER A 1 94 ? -18.217 -5.327 23.983 1.00 96.50 94 SER A CA 1
ATOM 747 C C . SER A 1 94 ? -18.830 -4.248 23.092 1.00 96.50 94 SER A C 1
ATOM 749 O O . SER A 1 94 ? -20.001 -3.910 23.259 1.00 96.50 94 SER A O 1
ATOM 751 N N . LEU A 1 95 ? -18.069 -3.710 22.138 1.00 97.81 95 LEU A N 1
ATOM 752 C CA . LEU A 1 95 ? -18.538 -2.670 21.227 1.00 97.81 95 LEU A CA 1
ATOM 753 C C . LEU A 1 95 ? -18.903 -3.27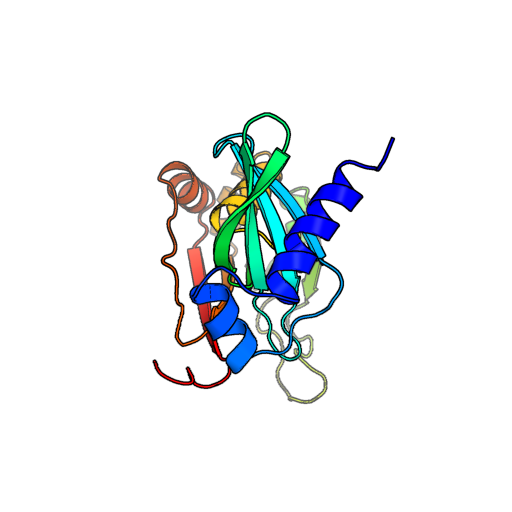4 19.874 1.00 97.81 95 LEU A C 1
ATOM 755 O O . LEU A 1 95 ? -18.098 -3.963 19.257 1.00 97.81 95 LEU A O 1
ATOM 759 N N . THR A 1 96 ? -20.110 -2.989 19.388 1.00 98.00 96 THR A N 1
ATOM 760 C CA . THR A 1 96 ? -20.518 -3.355 18.027 1.00 98.00 96 THR A CA 1
ATOM 761 C C . THR A 1 96 ? -19.920 -2.386 17.000 1.00 98.00 96 THR A C 1
ATOM 763 O O . THR A 1 96 ? -19.571 -1.256 17.356 1.00 98.00 96 THR A O 1
ATOM 766 N N . PRO A 1 97 ? -19.844 -2.757 15.709 1.00 98.25 97 PRO A N 1
ATOM 767 C CA . PRO A 1 97 ? -19.316 -1.871 14.672 1.00 98.25 97 PRO A CA 1
ATOM 768 C C . PRO A 1 97 ? -20.071 -0.538 14.560 1.00 98.25 97 PRO A C 1
ATOM 770 O O . PRO A 1 97 ? -19.444 0.495 14.342 1.00 98.25 97 PRO A O 1
ATOM 773 N N . ASP A 1 98 ? -21.388 -0.518 14.778 1.00 98.06 98 ASP A N 1
ATOM 774 C CA . ASP A 1 98 ? -22.178 0.725 14.769 1.00 98.06 98 ASP A CA 1
ATOM 775 C C . ASP A 1 98 ? -21.810 1.649 15.935 1.00 98.06 98 ASP A C 1
ATOM 777 O O . ASP A 1 98 ? -21.725 2.870 15.775 1.00 98.06 98 ASP A O 1
ATOM 781 N N . ARG A 1 99 ? -21.541 1.071 17.114 1.00 97.62 99 ARG A N 1
ATOM 782 C CA . ARG A 1 99 ? -21.061 1.823 18.280 1.00 97.62 99 ARG A CA 1
ATOM 783 C C . ARG A 1 99 ? -19.655 2.364 18.049 1.00 97.62 99 ARG A C 1
ATOM 785 O O . ARG A 1 99 ? -19.436 3.537 18.326 1.00 97.62 99 ARG A O 1
ATOM 792 N N . MET A 1 100 ? -18.750 1.563 17.480 1.00 97.62 100 MET A N 1
ATOM 793 C CA . MET A 1 100 ? -17.416 2.034 17.083 1.00 97.62 100 MET A CA 1
ATOM 794 C C . MET A 1 100 ? -17.514 3.177 16.065 1.00 97.62 100 MET A C 1
ATOM 796 O O . MET A 1 100 ? -16.900 4.220 16.256 1.00 97.62 100 MET A O 1
ATOM 800 N N . SER A 1 101 ? -18.352 3.028 15.036 1.00 97.19 101 SER A N 1
ATOM 801 C CA . SER A 1 101 ? -18.559 4.056 14.003 1.00 97.19 101 SER A CA 1
ATOM 802 C C . SER A 1 101 ? -19.087 5.360 14.594 1.00 97.19 101 SER A C 1
ATOM 804 O O . SER A 1 101 ? -18.615 6.436 14.243 1.00 97.19 101 SER A O 1
ATOM 806 N N . SER A 1 102 ? -20.041 5.262 15.525 1.00 95.88 102 SER A N 1
ATOM 807 C CA . SER A 1 102 ? -20.605 6.425 16.217 1.00 95.88 102 SER A CA 1
ATOM 808 C C . SER A 1 102 ? -19.567 7.134 17.090 1.00 95.88 102 SER A C 1
ATOM 810 O O . SER A 1 102 ? -19.621 8.350 17.223 1.00 95.88 102 SER A O 1
ATOM 812 N N . PHE A 1 103 ? -18.635 6.381 17.681 1.00 93.62 103 PHE A N 1
ATOM 813 C CA . PHE A 1 103 ? -17.574 6.914 18.535 1.00 93.62 103 PHE A CA 1
ATOM 814 C C . PHE A 1 103 ? -16.471 7.616 17.733 1.00 93.62 103 PHE A C 1
ATOM 816 O O . PHE A 1 103 ? -15.996 8.684 18.110 1.00 93.62 103 PHE A O 1
ATOM 823 N N . ILE A 1 104 ? -16.068 7.009 16.616 1.00 94.75 104 ILE A N 1
ATOM 824 C CA . ILE A 1 104 ? -14.977 7.503 15.769 1.00 94.75 104 ILE A CA 1
ATOM 825 C C . ILE A 1 104 ? -15.477 8.587 14.810 1.00 94.75 104 ILE A C 1
ATOM 827 O O . ILE A 1 104 ? -14.702 9.439 14.412 1.00 94.75 104 ILE A O 1
ATOM 831 N N . GLY A 1 105 ? -16.757 8.570 14.429 1.00 94.00 105 GLY A N 1
ATOM 832 C CA . GLY A 1 105 ? -17.289 9.443 13.378 1.00 94.00 105 GLY A CA 1
ATOM 833 C C . GLY A 1 105 ? -16.987 8.949 11.957 1.00 94.00 105 GLY A C 1
ATOM 834 O O . GLY A 1 105 ? -17.196 9.685 10.998 1.00 94.00 105 GLY A O 1
ATOM 835 N N . LEU A 1 106 ? -16.537 7.698 11.803 1.00 94.75 106 LEU A N 1
ATOM 836 C CA . LEU A 1 106 ? -16.200 7.083 10.516 1.00 94.75 106 LEU A CA 1
ATOM 837 C C . LEU A 1 106 ? -17.055 5.845 10.246 1.00 94.75 106 LEU A C 1
ATOM 839 O O . LEU A 1 106 ? -17.387 5.082 11.153 1.00 94.75 106 LEU A O 1
ATOM 843 N N . LYS A 1 107 ? -17.373 5.609 8.969 1.00 95.62 107 LYS A N 1
ATOM 844 C CA . LYS A 1 107 ? -18.032 4.373 8.524 1.00 95.62 107 LYS A CA 1
ATOM 845 C C . LYS A 1 107 ? -16.984 3.339 8.098 1.00 95.62 107 LYS A C 1
ATOM 847 O O . LYS A 1 107 ? -16.062 3.703 7.371 1.00 95.62 107 LYS A O 1
ATOM 852 N N . PRO A 1 108 ? -17.122 2.062 8.495 1.00 97.44 108 PRO A N 1
ATOM 853 C CA . PRO A 1 108 ? -16.193 1.021 8.083 1.00 97.44 108 PRO A CA 1
ATOM 854 C C . PRO A 1 108 ? -16.385 0.691 6.602 1.00 97.44 108 PRO A C 1
ATOM 856 O O . PRO A 1 108 ? -17.499 0.748 6.082 1.00 97.44 108 PRO A O 1
ATOM 859 N N . THR A 1 109 ? -15.315 0.247 5.946 1.00 97.56 109 THR A N 1
ATOM 860 C CA . THR A 1 109 ? -15.412 -0.399 4.627 1.00 97.56 109 THR A CA 1
ATOM 861 C C . THR A 1 109 ? -15.821 -1.864 4.741 1.00 97.56 109 THR A C 1
ATOM 863 O O . THR A 1 109 ? -16.411 -2.423 3.820 1.00 97.56 109 THR A O 1
ATOM 866 N N . HIS A 1 110 ? -15.545 -2.492 5.885 1.00 95.94 110 HIS A N 1
ATOM 867 C CA . HIS A 1 110 ? -16.043 -3.820 6.218 1.00 95.94 110 HIS A CA 1
ATOM 868 C C . HIS A 1 110 ? -16.175 -3.985 7.732 1.00 95.94 110 HIS A C 1
ATOM 870 O O . HIS A 1 110 ? -15.314 -3.542 8.496 1.00 95.94 110 HIS A O 1
ATOM 876 N N . SER A 1 111 ? -17.224 -4.679 8.157 1.00 97.88 111 SER A N 1
ATOM 877 C CA . SER A 1 111 ? -17.489 -5.008 9.551 1.00 97.88 111 SER A CA 1
ATOM 878 C C . SER A 1 111 ? -18.086 -6.406 9.683 1.00 97.88 111 SER A C 1
ATOM 880 O O . SER A 1 111 ? -18.574 -6.983 8.710 1.00 97.88 111 SER A O 1
ATOM 882 N N . TYR A 1 112 ? -18.019 -6.947 10.895 1.00 97.56 112 TYR A N 1
ATOM 883 C CA . TYR A 1 112 ? -18.654 -8.207 11.268 1.00 97.56 112 TYR A CA 1
ATOM 884 C C . TYR A 1 112 ? -19.051 -8.186 12.743 1.00 97.56 112 TYR A C 1
ATOM 886 O O . TYR A 1 112 ? -18.444 -7.488 13.567 1.00 97.56 112 TYR A O 1
ATOM 894 N N . LEU A 1 113 ? -20.063 -8.974 13.093 1.00 97.94 113 LEU A N 1
ATOM 895 C CA . LEU A 1 113 ? -20.463 -9.189 14.477 1.00 97.94 113 LEU A CA 1
ATOM 896 C C . LEU A 1 113 ? -19.794 -10.431 15.067 1.00 97.94 113 LEU A C 1
ATOM 898 O O . LEU A 1 113 ? -19.511 -11.418 14.385 1.00 97.94 113 LEU A O 1
ATOM 902 N N . GLN A 1 114 ? -19.567 -10.397 16.378 1.00 97.50 114 GLN A N 1
ATOM 903 C CA . GLN A 1 114 ? -19.178 -11.583 17.123 1.00 97.50 114 GLN A CA 1
ATOM 904 C C . GLN A 1 114 ? -20.215 -12.697 16.919 1.00 97.50 114 GLN A C 1
ATOM 906 O O . GLN A 1 114 ? -21.420 -12.461 16.981 1.00 97.50 114 GLN A O 1
ATOM 911 N N . GLY A 1 115 ? -19.738 -13.920 16.684 1.00 95.69 115 GLY A N 1
ATOM 912 C CA . GLY A 1 115 ? -20.579 -15.086 16.412 1.00 95.69 115 GLY A CA 1
ATOM 913 C C . GLY A 1 115 ? -20.967 -15.266 14.942 1.00 95.69 115 GLY A C 1
ATOM 914 O O . GLY A 1 115 ? -21.403 -16.357 14.573 1.00 95.69 115 GLY A O 1
ATOM 915 N N . GLU A 1 116 ? -20.753 -14.270 14.077 1.00 95.25 116 GLU A N 1
ATOM 916 C CA . GLU A 1 116 ? -20.953 -14.448 12.636 1.00 95.25 116 GLU A CA 1
ATOM 917 C C . GLU A 1 116 ? -19.929 -15.428 12.053 1.00 95.25 116 GLU A C 1
ATOM 919 O O . GLU A 1 116 ? -18.779 -15.506 12.498 1.00 95.25 116 GLU A O 1
ATOM 924 N N . LYS A 1 117 ? -20.345 -16.192 11.038 1.00 93.62 117 LYS A N 1
ATOM 925 C CA . LYS A 1 117 ? -19.465 -17.136 10.338 1.00 93.62 117 LYS A CA 1
ATOM 926 C C . LYS A 1 117 ? -18.418 -16.379 9.525 1.00 93.62 117 LYS A C 1
ATOM 928 O O . LYS A 1 117 ? -18.767 -15.503 8.740 1.00 93.62 117 LYS A O 1
ATOM 933 N N . ARG A 1 118 ? -17.147 -16.772 9.656 1.00 88.38 118 ARG A N 1
ATOM 934 C CA . ARG A 1 118 ? -16.024 -16.140 8.933 1.00 88.38 118 ARG A CA 1
ATOM 935 C C . ARG A 1 118 ? -16.054 -16.418 7.436 1.00 88.38 118 ARG A C 1
ATOM 937 O O . ARG A 1 118 ? -15.713 -15.567 6.627 1.00 88.38 118 ARG A O 1
ATOM 944 N N . ASN A 1 119 ? -16.441 -17.629 7.063 1.00 84.62 119 ASN A N 1
ATOM 945 C CA . ASN A 1 119 ? -16.673 -18.018 5.682 1.00 84.62 119 ASN A CA 1
ATOM 946 C C . ASN A 1 119 ? -17.771 -19.093 5.642 1.00 84.62 119 ASN A C 1
ATOM 948 O O . ASN A 1 119 ? -18.188 -19.632 6.669 1.00 84.62 119 ASN A O 1
ATOM 952 N N . LYS A 1 120 ? -18.270 -19.397 4.443 1.00 77.69 120 LYS A N 1
ATOM 953 C CA . LYS A 1 120 ? -19.307 -20.426 4.266 1.00 77.69 120 LYS A CA 1
ATOM 954 C C . LYS A 1 120 ? -18.759 -21.855 4.391 1.00 77.69 120 LYS A C 1
ATOM 956 O O . LYS A 1 120 ? -19.538 -22.766 4.643 1.00 77.69 120 LYS A O 1
ATOM 961 N N . SER A 1 121 ? -17.452 -22.046 4.196 1.00 74.25 121 SER A N 1
ATOM 962 C CA . SER A 1 121 ? -16.800 -23.353 4.035 1.00 74.25 121 SER A CA 1
ATOM 963 C C . SER A 1 121 ? -16.151 -23.913 5.304 1.00 74.25 121 SER A C 1
ATOM 965 O O . SER A 1 121 ? -15.896 -25.110 5.376 1.00 74.25 121 SER A O 1
ATOM 967 N N . VAL A 1 122 ? -15.895 -23.085 6.313 1.00 75.88 122 VAL A N 1
ATOM 968 C CA . VAL A 1 122 ? -15.244 -23.462 7.570 1.00 75.88 122 VAL A CA 1
ATOM 969 C C . VAL A 1 122 ? -16.205 -23.155 8.706 1.00 75.88 122 VAL A C 1
ATOM 971 O O . VAL A 1 122 ? -16.758 -22.060 8.799 1.00 75.88 122 VAL A O 1
ATOM 974 N N . ASN A 1 123 ? -16.379 -24.113 9.616 1.00 84.81 123 ASN A N 1
ATOM 975 C CA . ASN A 1 123 ? -17.194 -23.938 10.816 1.00 84.81 123 ASN A CA 1
ATOM 976 C C . ASN A 1 123 ? -16.460 -23.080 11.866 1.00 84.81 123 ASN A C 1
ATOM 978 O O . ASN A 1 123 ? -16.181 -23.525 12.976 1.00 84.81 123 ASN A O 1
ATOM 982 N N . SER A 1 124 ? -16.078 -21.861 11.483 1.00 91.06 124 SER A N 1
ATOM 983 C CA . SER A 1 124 ? -15.404 -20.891 12.340 1.00 91.06 124 SER A CA 1
ATOM 984 C C . SER A 1 124 ? -16.196 -19.591 12.385 1.00 91.06 124 SER A C 1
ATOM 986 O O . SER A 1 124 ? -16.711 -19.117 11.370 1.00 91.06 124 SER A O 1
ATOM 988 N N . VAL A 1 125 ? -16.286 -19.016 13.580 1.00 94.50 125 VAL A N 1
ATOM 989 C CA . VAL A 1 125 ? -16.995 -17.760 13.835 1.00 94.50 125 VAL A CA 1
ATOM 990 C C . VAL A 1 125 ? -16.029 -16.674 14.293 1.00 94.50 125 VAL A C 1
ATOM 992 O O . VAL A 1 125 ? -14.918 -16.950 14.765 1.00 94.50 125 VAL A O 1
ATOM 995 N N . TYR A 1 126 ? -16.422 -15.415 14.142 1.00 95.06 126 TYR A N 1
ATOM 996 C CA . TYR A 1 126 ? -15.690 -14.301 14.730 1.00 95.06 126 TYR A CA 1
ATOM 997 C C . TYR A 1 126 ? -15.823 -14.320 16.256 1.00 95.06 126 TYR A C 1
ATOM 999 O O . TYR A 1 126 ? -16.918 -14.437 16.800 1.00 95.06 126 TYR A O 1
ATOM 1007 N N . ARG A 1 127 ? -14.685 -14.221 16.953 1.00 95.81 127 ARG A N 1
ATOM 1008 C CA . ARG A 1 127 ? -14.622 -14.217 18.427 1.00 95.81 127 ARG A CA 1
ATOM 1009 C C . ARG A 1 127 ? -14.896 -12.839 19.036 1.00 95.81 127 ARG A C 1
ATOM 1011 O O . ARG A 1 127 ? -15.147 -12.757 20.229 1.00 95.81 127 ARG A O 1
ATOM 1018 N N . HIS A 1 128 ? -14.861 -11.799 18.210 1.00 97.38 128 HIS A N 1
ATOM 1019 C CA . HIS A 1 128 ? -15.050 -10.397 18.569 1.00 97.38 128 HIS A CA 1
ATOM 1020 C C . HIS A 1 128 ? -15.890 -9.722 17.484 1.00 97.38 128 HIS A C 1
ATOM 1022 O O . HIS A 1 128 ? -15.998 -10.251 16.374 1.00 97.38 128 HIS A O 1
ATOM 1028 N N . HIS A 1 129 ? -16.442 -8.551 17.781 1.00 98.19 129 HIS A N 1
ATOM 1029 C CA . HIS A 1 129 ? -16.905 -7.630 16.752 1.00 98.19 129 HIS A CA 1
ATOM 1030 C C . HIS A 1 129 ? -15.704 -7.049 16.012 1.00 98.19 129 HIS A C 1
ATOM 1032 O O . HIS A 1 129 ? -14.656 -6.804 16.616 1.00 98.19 129 HIS A O 1
ATOM 1038 N N . GLY A 1 130 ? -15.867 -6.825 14.713 1.00 98.12 130 GLY A N 1
ATOM 1039 C CA . GLY A 1 130 ? -14.836 -6.258 13.863 1.00 98.12 130 GLY A CA 1
ATOM 1040 C C . GLY A 1 130 ? 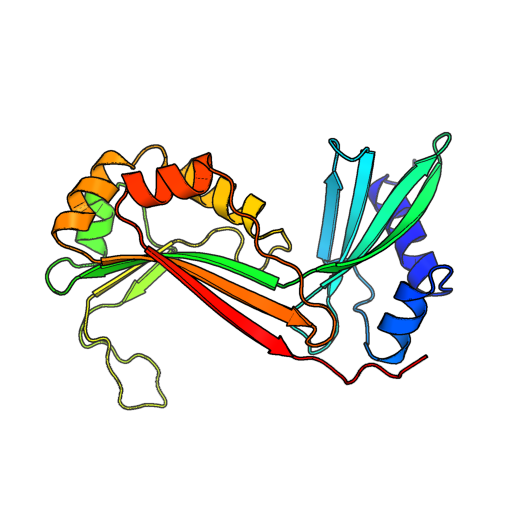-15.333 -5.042 13.117 1.00 98.12 130 GLY A C 1
ATOM 1041 O O . GLY A 1 130 ? -16.404 -5.054 12.512 1.00 98.12 130 GLY A O 1
ATOM 1042 N N . TRP A 1 131 ? -14.503 -4.016 13.116 1.00 98.50 131 TRP A N 1
ATOM 1043 C CA . TRP A 1 131 ? -14.662 -2.812 12.326 1.00 98.50 131 TRP A CA 1
ATOM 1044 C C . TRP A 1 131 ? -13.365 -2.605 11.560 1.00 98.50 131 TRP A C 1
ATOM 1046 O O . TRP A 1 131 ? -12.284 -2.748 12.126 1.00 98.50 131 TRP A O 1
ATOM 1056 N N . GLY A 1 132 ? -13.427 -2.305 10.270 1.00 97.94 132 GLY A N 1
ATOM 1057 C CA . GLY A 1 132 ? -12.213 -1.924 9.573 1.00 97.94 132 GLY A CA 1
ATOM 1058 C C . GLY A 1 132 ? -12.443 -1.040 8.372 1.00 97.94 132 GLY A C 1
ATOM 1059 O O . GLY A 1 132 ? -13.509 -1.056 7.756 1.00 97.94 132 GLY A O 1
ATOM 1060 N N . PHE A 1 133 ? -11.396 -0.297 8.056 1.00 97.75 133 PHE A N 1
ATOM 1061 C CA . PHE A 1 133 ? -11.398 0.796 7.106 1.00 97.75 133 PHE A CA 1
ATOM 1062 C C . PHE A 1 133 ? -10.143 0.730 6.247 1.00 97.75 133 PHE A C 1
ATOM 1064 O O . PHE A 1 133 ? -9.035 0.592 6.761 1.00 97.75 133 PHE A O 1
ATOM 1071 N N . GLU A 1 134 ? -10.333 0.770 4.936 1.00 97.25 134 GLU A N 1
ATOM 1072 C CA . GLU A 1 134 ? -9.292 0.549 3.937 1.00 97.25 134 GLU A CA 1
ATOM 1073 C C . GLU A 1 134 ? -9.546 1.485 2.760 1.00 97.25 134 GLU A C 1
ATOM 1075 O O . GLU A 1 134 ? -10.660 1.533 2.240 1.00 97.25 134 GLU A O 1
ATOM 1080 N N . LEU A 1 135 ? -8.514 2.213 2.350 1.00 95.12 135 LEU A N 1
ATOM 1081 C CA . LEU A 1 135 ? -8.543 3.097 1.190 1.00 95.12 135 LEU A CA 1
ATOM 1082 C C . LEU A 1 135 ? -7.814 2.426 0.030 1.00 95.12 135 LEU A C 1
ATOM 1084 O O . LEU A 1 135 ? -6.867 1.671 0.249 1.00 95.12 135 LEU A O 1
ATOM 1088 N N . ASP A 1 136 ? -8.226 2.736 -1.200 1.00 93.81 136 ASP A N 1
ATOM 1089 C CA . ASP A 1 136 ? -7.446 2.425 -2.403 1.00 93.81 136 ASP A CA 1
ATOM 1090 C C . ASP A 1 136 ? -7.022 0.947 -2.521 1.00 93.81 136 ASP A C 1
ATOM 1092 O O . ASP A 1 136 ? -5.932 0.654 -3.010 1.00 93.81 136 ASP A O 1
ATOM 1096 N N . LYS A 1 137 ? -7.865 0.013 -2.053 1.00 91.75 137 LYS A N 1
ATOM 1097 C CA . LYS A 1 137 ? -7.535 -1.413 -1.871 1.00 91.75 137 LYS A CA 1
ATOM 1098 C C . LYS A 1 137 ? -6.739 -2.023 -3.038 1.00 91.75 137 LYS A C 1
ATOM 1100 O O . LYS A 1 137 ? -5.683 -2.610 -2.822 1.00 91.75 137 LYS A O 1
ATOM 1105 N N . ASP A 1 138 ? -7.228 -1.854 -4.263 1.00 91.06 138 ASP A N 1
ATOM 1106 C CA . ASP A 1 138 ? -6.643 -2.464 -5.467 1.00 91.06 138 ASP A CA 1
ATOM 1107 C C . ASP A 1 138 ? -5.924 -1.437 -6.367 1.00 91.06 138 ASP A C 1
ATOM 1109 O O . ASP A 1 138 ? -5.618 -1.713 -7.523 1.00 91.06 138 ASP A O 1
ATOM 1113 N N . VAL A 1 139 ? -5.652 -0.231 -5.853 1.00 94.56 139 VAL A N 1
ATOM 1114 C CA . VAL A 1 139 ? -4.899 0.801 -6.585 1.00 94.56 139 VAL A CA 1
ATOM 1115 C C . VAL A 1 139 ? -3.405 0.645 -6.273 1.00 94.56 139 VAL A C 1
ATOM 1117 O O . VAL A 1 139 ? -3.052 0.684 -5.090 1.00 94.56 139 VAL A O 1
ATOM 1120 N N . PRO A 1 140 ? -2.514 0.513 -7.276 1.00 95.06 140 PRO A N 1
ATOM 1121 C CA . PRO A 1 140 ? -1.072 0.424 -7.046 1.00 95.06 140 PRO A CA 1
ATOM 1122 C C . PRO A 1 140 ? -0.535 1.668 -6.344 1.00 95.06 140 PRO A C 1
ATOM 1124 O O . PRO A 1 140 ? -0.766 2.794 -6.794 1.00 95.06 140 PRO A O 1
ATOM 1127 N N . ASP A 1 141 ? 0.183 1.478 -5.246 1.00 93.62 141 ASP A N 1
ATOM 1128 C CA . ASP A 1 141 ? 0.896 2.539 -4.539 1.00 93.62 141 ASP A CA 1
ATOM 1129 C C . ASP A 1 141 ? 1.829 1.919 -3.500 1.00 93.62 141 ASP A C 1
ATOM 1131 O O . ASP A 1 141 ? 1.600 0.783 -3.073 1.00 93.62 141 ASP A O 1
ATOM 1135 N N . SER A 1 142 ? 2.817 2.690 -3.049 1.00 92.88 142 SER A N 1
ATOM 1136 C CA . SER A 1 142 ? 3.686 2.239 -1.966 1.00 92.88 142 SER A CA 1
ATOM 1137 C C . SER A 1 142 ? 2.921 2.138 -0.641 1.00 92.88 142 SER A C 1
ATOM 1139 O O . SER A 1 142 ? 1.873 2.770 -0.436 1.00 92.88 142 SER A O 1
ATOM 1141 N N . LEU A 1 143 ? 3.468 1.347 0.282 1.00 94.75 143 LEU A N 1
ATOM 1142 C CA . LEU A 1 143 ? 2.942 1.209 1.636 1.00 94.75 143 LEU A CA 1
ATOM 1143 C C . LEU A 1 143 ? 2.857 2.560 2.343 1.00 94.75 143 LEU A C 1
ATOM 1145 O O . LEU A 1 143 ? 1.831 2.882 2.936 1.00 94.75 143 LEU A O 1
ATOM 1149 N N . GLU A 1 144 ? 3.920 3.350 2.245 1.00 94.75 144 GLU A N 1
ATOM 1150 C CA . GLU A 1 144 ? 4.076 4.645 2.898 1.00 94.75 144 GLU A CA 1
ATOM 1151 C C . GLU A 1 144 ? 3.002 5.619 2.419 1.00 94.75 144 GLU A C 1
ATOM 1153 O O . GLU A 1 144 ? 2.288 6.193 3.236 1.00 94.75 144 GLU A O 1
ATOM 1158 N N . LYS A 1 145 ? 2.796 5.724 1.100 1.00 94.44 145 LYS A N 1
ATOM 1159 C CA . LYS A 1 145 ? 1.754 6.587 0.527 1.00 94.44 145 LYS A CA 1
ATOM 1160 C C . LYS A 1 145 ? 0.348 6.157 0.953 1.00 94.44 145 LYS A C 1
ATOM 1162 O O . LYS A 1 145 ? -0.499 7.003 1.243 1.00 94.44 145 LYS A O 1
ATOM 1167 N N . LYS A 1 146 ? 0.070 4.849 1.004 1.00 96.75 146 LYS A N 1
ATOM 1168 C CA . LYS A 1 146 ? -1.226 4.328 1.485 1.00 96.75 146 LYS A CA 1
ATOM 1169 C C . LYS A 1 146 ? -1.423 4.578 2.974 1.00 96.75 146 LYS A C 1
ATOM 1171 O O . LYS A 1 146 ? -2.538 4.896 3.391 1.00 96.75 146 LYS A O 1
ATOM 1176 N N . LEU A 1 147 ? -0.361 4.454 3.763 1.00 96.62 147 LEU A N 1
ATOM 1177 C CA . LEU A 1 147 ? -0.397 4.767 5.179 1.00 96.62 147 LEU A CA 1
ATOM 1178 C C . LEU A 1 147 ? -0.641 6.263 5.392 1.00 96.62 147 LEU A C 1
ATOM 1180 O O . LEU A 1 147 ? -1.540 6.600 6.149 1.00 96.62 147 LEU A O 1
ATOM 1184 N N . ASP A 1 148 ? 0.036 7.150 4.664 1.00 95.69 148 ASP A N 1
ATOM 1185 C CA . ASP A 1 148 ? -0.191 8.600 4.746 1.00 95.69 148 ASP A CA 1
ATOM 1186 C C . ASP A 1 148 ? -1.641 8.979 4.430 1.00 95.69 148 ASP A C 1
ATOM 1188 O O . ASP A 1 148 ? -2.247 9.772 5.153 1.00 95.69 148 ASP A O 1
ATOM 1192 N N . LYS A 1 149 ? -2.241 8.362 3.404 1.00 95.94 149 LYS A N 1
ATOM 1193 C CA . LYS A 1 149 ? -3.669 8.536 3.086 1.00 95.94 149 LYS A CA 1
ATOM 1194 C C . LYS A 1 149 ? -4.576 8.051 4.217 1.00 95.94 149 LYS A C 1
ATOM 1196 O O . LYS A 1 149 ? -5.547 8.720 4.563 1.00 95.94 149 LYS A O 1
ATOM 1201 N N . LEU A 1 150 ? -4.280 6.888 4.802 1.00 95.69 150 LEU A N 1
ATOM 1202 C CA . LEU A 1 150 ? -5.040 6.379 5.944 1.00 95.69 150 LEU A CA 1
ATOM 1203 C C . LEU A 1 150 ? -4.944 7.353 7.126 1.00 95.69 150 LEU A C 1
ATOM 1205 O O . LEU A 1 150 ? -5.966 7.725 7.698 1.00 95.69 150 LEU A O 1
ATOM 1209 N N . ILE A 1 151 ? -3.727 7.795 7.441 1.00 94.31 151 ILE A N 1
ATOM 1210 C CA . ILE A 1 151 ? -3.407 8.749 8.503 1.00 94.31 151 ILE A CA 1
ATOM 1211 C C . ILE A 1 151 ? -4.125 10.083 8.292 1.00 94.31 151 ILE A C 1
ATOM 1213 O O . ILE A 1 151 ? -4.665 10.635 9.251 1.00 94.31 151 ILE A O 1
ATOM 1217 N N . SER A 1 152 ? -4.166 10.600 7.060 1.00 94.19 152 SER A N 1
ATOM 1218 C CA . SER A 1 152 ? -4.826 11.875 6.775 1.00 94.19 152 SER A CA 1
ATOM 1219 C C . SER A 1 152 ? -6.324 11.805 7.055 1.00 94.19 152 SER A C 1
ATOM 1221 O O . SER A 1 152 ? -6.884 12.759 7.582 1.00 94.19 152 SER A O 1
ATOM 1223 N N . VAL A 1 153 ? -6.967 10.674 6.744 1.00 93.06 153 VAL A N 1
ATOM 1224 C CA . VAL A 1 153 ? -8.405 10.481 6.978 1.00 93.06 153 VAL A CA 1
ATOM 1225 C C . VAL A 1 153 ? -8.715 10.285 8.458 1.00 93.06 153 VAL A C 1
ATOM 1227 O O . VAL A 1 153 ? -9.651 10.885 8.970 1.00 93.06 153 VAL A O 1
ATOM 1230 N N . ILE A 1 154 ? -7.932 9.473 9.171 1.00 91.38 154 ILE A N 1
ATOM 1231 C CA . ILE A 1 154 ? -8.182 9.222 10.602 1.00 91.38 154 ILE A CA 1
ATOM 1232 C C . ILE A 1 154 ? -7.662 10.349 11.501 1.00 91.38 154 ILE A C 1
ATOM 1234 O O . ILE A 1 154 ? -7.934 10.361 12.702 1.00 91.38 154 ILE A O 1
ATOM 1238 N N . GLY A 1 155 ? -6.902 11.286 10.931 1.00 86.75 155 GLY A N 1
ATOM 1239 C CA . GLY A 1 155 ? -6.240 12.366 11.647 1.00 86.75 155 GLY A CA 1
ATOM 1240 C C . GLY A 1 155 ? -7.203 13.273 12.412 1.00 86.75 155 GLY A C 1
ATOM 1241 O O . GLY A 1 155 ? -6.859 13.735 13.495 1.00 86.75 155 GLY A O 1
ATOM 1242 N N . GLU A 1 156 ? -8.416 13.470 11.900 1.00 87.19 156 GLU A N 1
ATOM 1243 C CA . GLU A 1 156 ? -9.467 14.254 12.564 1.00 87.19 156 GLU A CA 1
ATOM 1244 C C . GLU A 1 156 ? -10.088 13.521 13.766 1.00 87.19 156 GLU A C 1
ATOM 1246 O O . GLU A 1 156 ? -10.715 14.140 14.622 1.00 87.19 156 GLU A O 1
ATOM 1251 N N . ASN A 1 157 ? -9.892 12.202 13.864 1.00 92.00 157 ASN A N 1
ATOM 1252 C CA . ASN A 1 157 ? -10.520 11.341 14.868 1.00 92.00 157 ASN A CA 1
ATOM 1253 C C . ASN A 1 157 ? -9.503 10.679 15.812 1.00 92.00 157 ASN A C 1
ATOM 1255 O O . ASN A 1 157 ? -9.838 9.704 16.489 1.00 92.00 157 ASN A O 1
ATOM 1259 N N . ARG A 1 158 ? -8.267 11.196 15.880 1.00 92.81 158 ARG A N 1
ATOM 1260 C CA . ARG A 1 158 ? -7.177 10.637 16.707 1.00 92.81 158 ARG A CA 1
ATOM 1261 C C . ARG A 1 158 ? -7.562 10.490 18.171 1.00 92.81 158 ARG A C 1
ATOM 1263 O O . ARG A 1 158 ? -7.313 9.442 18.754 1.00 92.81 158 ARG A O 1
ATOM 1270 N N . GLU A 1 159 ? -8.193 11.509 18.755 1.00 94.94 159 GLU A N 1
ATOM 1271 C CA . GLU A 1 159 ? -8.592 11.472 20.164 1.00 94.94 159 GLU A CA 1
ATOM 1272 C C . GLU A 1 159 ? -9.629 10.374 20.422 1.00 94.94 159 GLU A C 1
ATOM 1274 O O . GLU A 1 159 ? -9.454 9.572 21.339 1.00 94.94 159 GLU A O 1
ATOM 1279 N N . SER A 1 160 ? -10.644 10.262 19.559 1.00 96.00 160 SER A N 1
ATOM 1280 C CA . SER A 1 160 ? -11.615 9.169 19.624 1.00 96.00 160 SER A CA 1
ATOM 1281 C C . SER A 1 160 ? -10.938 7.806 19.467 1.00 96.00 160 SER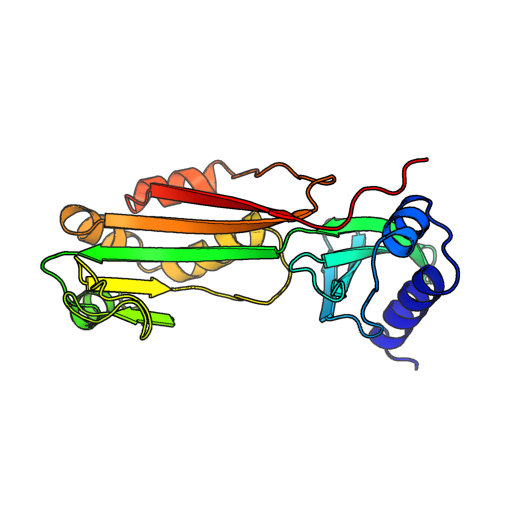 A C 1
ATOM 1283 O O . SER A 1 160 ? -11.238 6.878 20.207 1.00 96.00 160 SER A O 1
ATOM 1285 N N . LEU A 1 161 ? -9.997 7.646 18.538 1.00 96.62 161 LEU A N 1
ATOM 1286 C CA . LEU A 1 161 ? -9.289 6.372 18.382 1.00 96.62 161 LEU A CA 1
ATOM 1287 C C . LEU A 1 161 ? -8.440 6.039 19.614 1.00 96.62 161 LEU A C 1
ATOM 1289 O O . LEU A 1 161 ? -8.503 4.915 20.109 1.00 96.62 161 LEU A O 1
ATOM 1293 N N . ARG A 1 162 ? -7.733 7.026 20.171 1.00 96.62 162 ARG A N 1
ATOM 1294 C CA . ARG A 1 162 ? -6.954 6.873 21.403 1.00 96.62 162 ARG A CA 1
ATOM 1295 C C . ARG A 1 162 ? -7.833 6.428 22.567 1.00 96.62 162 ARG A C 1
ATOM 1297 O O . ARG A 1 162 ? -7.507 5.440 23.212 1.00 96.62 162 ARG A O 1
ATOM 1304 N N . THR A 1 163 ? -8.963 7.087 22.817 1.00 96.31 163 THR A N 1
ATOM 1305 C CA . THR A 1 163 ? -9.885 6.665 23.887 1.00 96.31 163 THR A CA 1
ATOM 1306 C C . THR A 1 163 ? -10.478 5.284 23.612 1.00 96.31 163 THR A C 1
ATOM 1308 O O . THR A 1 163 ? -10.606 4.466 24.520 1.00 96.31 163 THR A O 1
ATOM 1311 N N . LEU A 1 164 ? -10.802 4.974 22.355 1.00 96.12 164 LEU A N 1
ATOM 1312 C CA . LEU A 1 164 ? -11.328 3.662 21.989 1.00 96.12 164 LEU A CA 1
ATOM 1313 C C . LEU A 1 164 ? -10.312 2.537 22.249 1.00 96.12 164 LEU A C 1
ATOM 1315 O O . LEU A 1 164 ? -10.721 1.439 22.633 1.00 96.12 164 LEU A O 1
ATOM 1319 N N . SER A 1 165 ? -9.011 2.816 22.113 1.00 96.62 165 SER A N 1
ATOM 1320 C CA . SER A 1 165 ? -7.926 1.856 22.373 1.00 96.62 165 SER A CA 1
ATOM 1321 C C . SER A 1 165 ? -7.899 1.323 23.816 1.00 96.62 165 SER A C 1
ATOM 1323 O O . SER A 1 165 ? -7.400 0.227 24.062 1.00 96.62 165 SER A O 1
ATOM 1325 N N . GLU A 1 166 ? -8.519 2.027 24.769 1.00 95.62 166 GLU A N 1
ATOM 1326 C CA . GLU A 1 166 ? -8.638 1.584 26.166 1.00 95.62 166 GLU A CA 1
ATOM 1327 C C . GLU A 1 166 ? -9.605 0.395 26.334 1.00 95.62 166 GLU A C 1
ATOM 1329 O O . GLU A 1 166 ? -9.566 -0.314 27.340 1.00 95.62 166 GLU A O 1
ATOM 1334 N N . SER A 1 167 ? -10.488 0.163 25.355 1.00 94.88 167 SER A N 1
ATOM 1335 C CA . SER A 1 167 ? -11.557 -0.851 25.413 1.00 94.88 167 SER A CA 1
ATOM 1336 C C . SER A 1 167 ? -11.682 -1.717 24.149 1.00 94.88 167 SER A C 1
ATOM 1338 O O . SER A 1 167 ? -12.535 -2.613 24.076 1.00 94.88 167 SER A O 1
ATOM 1340 N N . ALA A 1 168 ? -10.832 -1.478 23.151 1.00 97.69 168 ALA A N 1
ATOM 1341 C CA . ALA A 1 168 ? -10.775 -2.217 21.900 1.00 97.69 168 ALA A CA 1
ATOM 1342 C C . ALA A 1 168 ? -9.322 -2.370 21.433 1.00 97.69 168 ALA A C 1
ATOM 1344 O O . ALA A 1 168 ? -8.487 -1.500 21.654 1.00 97.69 168 ALA A O 1
ATOM 1345 N N . SER A 1 169 ? -9.023 -3.465 20.737 1.00 98.06 169 SER A N 1
ATOM 1346 C CA . SER A 1 169 ? -7.742 -3.612 20.046 1.00 98.06 169 SER A CA 1
ATOM 1347 C C . SER A 1 169 ? -7.789 -2.820 18.749 1.00 98.06 169 SER A C 1
ATOM 1349 O O . SER A 1 169 ? -8.683 -3.048 17.933 1.00 98.06 169 SER A O 1
ATOM 1351 N N . ILE A 1 170 ? -6.828 -1.918 18.557 1.00 98.19 170 ILE A N 1
ATOM 1352 C CA . ILE A 1 170 ? -6.649 -1.161 17.319 1.00 98.19 170 ILE A CA 1
ATOM 1353 C C . ILE A 1 170 ? -5.357 -1.623 16.651 1.00 98.19 170 ILE A C 1
ATOM 1355 O O . ILE A 1 170 ? -4.317 -1.760 17.298 1.00 98.19 170 ILE A O 1
ATOM 1359 N N . LYS A 1 171 ? -5.429 -1.886 15.349 1.00 97.94 171 LYS A N 1
ATOM 1360 C CA . LYS A 1 171 ? -4.291 -2.300 14.534 1.00 97.94 171 LYS A CA 1
ATOM 1361 C C . LYS A 1 171 ? -4.342 -1.655 13.162 1.00 97.94 171 LYS A C 1
ATOM 1363 O O . LYS A 1 171 ? -5.414 -1.548 12.573 1.00 97.94 171 LYS A O 1
ATOM 1368 N N . VAL A 1 172 ? -3.187 -1.319 12.614 1.00 98.00 172 VAL A N 1
ATOM 1369 C CA . VAL A 1 172 ? -3.010 -1.148 11.175 1.00 98.00 172 VAL A CA 1
ATOM 1370 C C . VAL A 1 172 ? -2.457 -2.456 10.630 1.00 98.00 172 VAL A C 1
ATOM 1372 O O . VAL A 1 172 ? -1.365 -2.873 11.002 1.00 98.00 172 VAL A O 1
ATOM 1375 N N . MET A 1 173 ? -3.244 -3.124 9.792 1.00 97.88 173 MET A N 1
ATOM 1376 C CA . MET A 1 173 ? -2.849 -4.355 9.117 1.00 97.88 173 MET A CA 1
ATOM 1377 C C . MET A 1 173 ? -2.386 -4.025 7.704 1.00 97.88 173 MET A C 1
ATOM 1379 O O . MET A 1 173 ? -3.075 -3.317 6.962 1.00 97.88 173 MET A O 1
ATOM 1383 N N . VAL A 1 174 ? -1.226 -4.557 7.351 1.00 97.75 174 VAL A N 1
ATOM 1384 C CA . VAL A 1 174 ? -0.609 -4.449 6.039 1.00 97.75 174 VAL A CA 1
ATOM 1385 C C . VAL A 1 174 ? -0.598 -5.835 5.414 1.00 97.75 174 VAL A C 1
ATOM 1387 O O . VAL A 1 174 ? -0.013 -6.749 5.986 1.00 97.75 174 VAL A O 1
ATOM 1390 N N . TRP A 1 175 ? -1.194 -5.975 4.233 1.00 97.00 175 TRP A N 1
ATOM 1391 C CA . TRP A 1 175 ? -0.894 -7.102 3.346 1.00 97.00 175 TRP A CA 1
ATOM 1392 C C . TRP A 1 175 ? 0.101 -6.631 2.301 1.00 97.00 175 TRP A C 1
ATOM 1394 O O . TRP A 1 175 ? -0.162 -5.642 1.613 1.00 97.00 175 TRP A O 1
ATOM 1404 N N . TYR A 1 176 ? 1.236 -7.313 2.234 1.00 96.75 176 TYR A N 1
ATOM 1405 C CA . TYR A 1 176 ? 2.347 -7.002 1.351 1.00 96.75 176 TYR A CA 1
ATOM 1406 C C . TYR A 1 176 ? 2.614 -8.211 0.455 1.00 96.75 176 TYR A C 1
ATOM 1408 O O . TYR A 1 176 ? 3.330 -9.140 0.835 1.00 96.75 176 TYR A O 1
ATOM 1416 N N . ASP A 1 177 ? 2.013 -8.194 -0.730 1.00 96.31 177 ASP A N 1
ATOM 1417 C CA . ASP A 1 177 ? 2.180 -9.243 -1.726 1.00 96.31 177 ASP A CA 1
ATOM 1418 C C . ASP A 1 177 ? 3.307 -8.846 -2.685 1.00 96.31 177 ASP A C 1
ATOM 1420 O O . ASP A 1 177 ? 3.218 -7.837 -3.391 1.00 96.31 177 ASP A O 1
ATOM 1424 N N . CYS A 1 178 ? 4.387 -9.620 -2.711 1.00 95.50 178 CYS A N 1
ATOM 1425 C CA . CYS A 1 178 ? 5.593 -9.290 -3.463 1.00 95.50 178 CYS A CA 1
ATOM 1426 C C . CYS A 1 178 ? 6.104 -10.454 -4.309 1.00 95.50 178 CYS A C 1
ATOM 1428 O O . CYS A 1 178 ? 5.762 -11.624 -4.100 1.00 95.50 178 CYS A O 1
ATOM 1430 N N . TYR A 1 179 ? 6.960 -10.111 -5.271 1.00 95.38 179 TYR A N 1
ATOM 1431 C CA . TYR A 1 179 ? 7.695 -11.105 -6.030 1.00 95.38 179 TYR A CA 1
ATOM 1432 C C . TYR A 1 179 ? 8.787 -11.719 -5.153 1.00 95.38 179 TYR A C 1
ATOM 1434 O O . TYR A 1 179 ? 9.583 -11.005 -4.542 1.00 95.38 179 TYR A O 1
ATOM 1442 N N . LYS A 1 180 ? 8.839 -13.049 -5.093 1.00 94.12 180 LYS A N 1
ATOM 1443 C CA . LYS A 1 180 ? 9.731 -13.795 -4.194 1.00 94.12 180 LYS A CA 1
ATOM 1444 C C . LYS A 1 180 ? 11.218 -13.499 -4.397 1.00 94.12 180 LYS A C 1
ATOM 1446 O O . LYS A 1 180 ? 11.969 -13.517 -3.427 1.00 94.12 180 LYS A O 1
ATOM 1451 N N . ASP A 1 181 ? 11.611 -13.182 -5.629 1.00 91.12 181 ASP A N 1
ATOM 1452 C CA . ASP A 1 181 ? 12.998 -12.880 -5.992 1.00 91.12 181 ASP A CA 1
ATOM 1453 C C . ASP A 1 181 ? 13.277 -11.362 -6.013 1.00 91.12 181 ASP A C 1
ATOM 1455 O O . ASP A 1 181 ? 14.412 -10.938 -6.223 1.00 91.12 181 ASP A O 1
ATOM 1459 N N . TRP A 1 182 ? 12.261 -10.527 -5.754 1.00 89.25 182 TRP A N 1
ATOM 1460 C CA . TRP A 1 182 ? 12.379 -9.068 -5.680 1.00 89.25 182 TRP A CA 1
ATOM 1461 C C . TRP A 1 182 ? 11.565 -8.517 -4.506 1.00 89.25 182 TRP A C 1
ATOM 1463 O O . TRP A 1 182 ? 10.460 -7.992 -4.658 1.00 89.25 182 TRP A O 1
ATOM 1473 N N . MET A 1 183 ? 12.149 -8.601 -3.311 1.00 85.00 183 MET A N 1
ATOM 1474 C CA . MET A 1 183 ? 11.554 -8.068 -2.087 1.00 85.00 183 MET A CA 1
ATOM 1475 C C . MET A 1 183 ? 12.170 -6.714 -1.727 1.00 85.00 183 MET A C 1
ATOM 1477 O O . MET A 1 183 ? 13.380 -6.600 -1.529 1.00 85.00 183 MET A O 1
ATOM 1481 N N . GLY A 1 184 ? 11.327 -5.685 -1.643 1.00 81.62 184 GLY A N 1
ATOM 1482 C CA . GLY A 1 184 ? 11.702 -4.376 -1.118 1.00 81.62 184 GLY A CA 1
ATOM 1483 C C . GLY A 1 184 ? 11.688 -4.339 0.412 1.00 81.62 184 GLY A C 1
ATOM 1484 O O . GLY A 1 184 ? 11.121 -5.208 1.073 1.00 81.62 184 GLY A O 1
ATOM 1485 N N . GLY A 1 185 ? 12.308 -3.306 0.980 1.00 86.81 185 GLY A N 1
ATOM 1486 C CA . GLY A 1 185 ? 12.137 -2.973 2.393 1.00 86.81 185 GLY A CA 1
ATOM 1487 C C . GLY A 1 185 ? 10.824 -2.228 2.645 1.00 86.81 185 GLY A C 1
ATOM 1488 O O . GLY A 1 185 ? 10.250 -1.641 1.731 1.00 86.81 185 GLY A O 1
ATOM 1489 N N . ILE A 1 186 ? 10.381 -2.222 3.901 1.00 90.94 186 ILE A N 1
ATOM 1490 C CA . ILE A 1 186 ? 9.304 -1.352 4.392 1.00 90.94 186 ILE A CA 1
ATOM 1491 C C . ILE A 1 186 ? 9.960 -0.219 5.178 1.00 90.94 186 ILE A C 1
ATOM 1493 O O . ILE A 1 186 ? 10.749 -0.493 6.086 1.00 90.94 186 ILE A O 1
ATOM 1497 N N . SER A 1 187 ? 9.647 1.036 4.846 1.00 93.00 187 SER A N 1
ATOM 1498 C CA . SER A 1 187 ? 10.279 2.198 5.476 1.00 93.00 187 SER A CA 1
ATOM 1499 C C . SER A 1 187 ? 9.236 3.155 6.035 1.00 93.00 187 SER A C 1
ATOM 1501 O O . SER A 1 187 ? 8.719 4.009 5.326 1.00 93.00 187 SER A O 1
ATOM 1503 N N . LEU A 1 188 ? 8.976 3.065 7.338 1.00 95.62 188 LEU A N 1
ATOM 1504 C CA . LEU A 1 188 ? 8.046 3.966 8.014 1.00 95.62 188 LEU A CA 1
ATOM 1505 C C . LEU A 1 188 ? 8.751 5.213 8.541 1.00 95.62 188 LEU A C 1
ATOM 1507 O O . LEU A 1 188 ? 9.808 5.120 9.169 1.00 95.62 188 LEU A O 1
ATOM 1511 N N . SER A 1 189 ? 8.146 6.378 8.317 1.00 96.00 189 SER A N 1
ATOM 1512 C CA . SER A 1 189 ? 8.648 7.639 8.857 1.00 96.00 189 SER A CA 1
ATOM 1513 C C . SER A 1 189 ? 8.430 7.724 10.372 1.00 96.00 189 SER A C 1
ATOM 1515 O O . SER A 1 189 ? 7.584 7.031 10.951 1.00 96.00 189 SER A O 1
ATOM 1517 N N . ALA A 1 190 ? 9.181 8.607 11.034 1.00 96.75 190 ALA A N 1
ATOM 1518 C CA . ALA A 1 190 ? 9.001 8.858 12.461 1.00 96.75 190 ALA A CA 1
ATOM 1519 C C . ALA A 1 190 ? 7.587 9.382 12.767 1.00 96.75 190 ALA A C 1
ATOM 1521 O O . ALA A 1 190 ? 6.984 8.987 13.761 1.00 96.75 190 ALA A O 1
ATOM 1522 N N . GLU A 1 191 ? 7.041 10.224 11.891 1.00 94.56 191 GLU A N 1
ATOM 1523 C CA . GLU A 1 191 ? 5.695 10.788 11.991 1.00 94.56 191 GLU A CA 1
ATOM 1524 C C . GLU A 1 191 ? 4.619 9.706 11.871 1.00 94.56 191 GLU A C 1
ATOM 1526 O O . GLU A 1 191 ? 3.681 9.683 12.669 1.00 94.56 191 GLU A O 1
ATOM 1531 N N . GLN A 1 192 ? 4.776 8.778 10.920 1.00 95.69 192 GLN A N 1
ATOM 1532 C CA . GLN A 1 192 ? 3.867 7.642 10.759 1.00 95.69 192 GLN A CA 1
ATOM 1533 C C . GLN A 1 192 ? 3.858 6.775 12.022 1.00 95.69 192 GLN A C 1
ATOM 1535 O O . GLN A 1 192 ? 2.797 6.489 12.574 1.00 95.69 192 GLN A O 1
ATOM 1540 N N . MET A 1 193 ? 5.040 6.416 12.529 1.00 96.75 193 MET A N 1
ATOM 1541 C CA . MET A 1 193 ? 5.177 5.610 13.746 1.00 96.75 193 MET A CA 1
ATOM 1542 C C . MET A 1 193 ? 4.624 6.321 14.987 1.00 96.75 193 MET A C 1
ATOM 1544 O O . MET A 1 193 ? 3.944 5.697 15.803 1.00 96.75 193 MET A O 1
ATOM 1548 N N . ALA A 1 194 ? 4.882 7.624 15.121 1.00 94.81 194 ALA A N 1
ATOM 1549 C CA . ALA A 1 194 ? 4.384 8.428 16.232 1.00 94.81 194 ALA A CA 1
ATOM 1550 C C . ALA A 1 194 ? 2.854 8.471 16.251 1.00 94.81 194 ALA A C 1
ATOM 1552 O O . ALA A 1 194 ? 2.255 8.289 17.309 1.00 94.81 194 ALA A O 1
ATOM 1553 N N . LEU A 1 195 ? 2.218 8.643 15.089 1.00 93.38 195 LEU A N 1
ATOM 1554 C CA . LEU A 1 195 ? 0.764 8.652 15.002 1.00 93.38 195 LEU A CA 1
ATOM 1555 C C . LEU A 1 195 ? 0.148 7.296 15.363 1.00 93.38 195 LEU A C 1
ATOM 1557 O O . LEU A 1 195 ? -0.843 7.255 16.089 1.00 93.38 195 LEU A O 1
ATOM 1561 N N . LEU A 1 196 ? 0.724 6.188 14.883 1.00 95.62 196 LEU A N 1
ATOM 1562 C CA . LEU A 1 196 ? 0.253 4.853 15.266 1.00 95.62 196 LEU A CA 1
ATOM 1563 C C . LEU A 1 196 ? 0.301 4.677 16.790 1.00 95.62 196 LEU A C 1
ATOM 1565 O O . LEU A 1 196 ? -0.667 4.201 17.385 1.00 95.62 196 LEU A O 1
ATOM 1569 N N . GLY A 1 197 ? 1.381 5.144 17.424 1.00 96.12 197 GLY A N 1
ATOM 1570 C CA . GLY A 1 197 ? 1.502 5.180 18.880 1.00 96.12 197 GLY A CA 1
ATOM 1571 C C . GLY A 1 197 ? 0.460 6.076 19.559 1.00 96.12 197 GLY A C 1
ATOM 1572 O O . GLY A 1 197 ? -0.138 5.663 20.550 1.00 96.12 197 GLY A O 1
ATOM 1573 N N . GLU A 1 198 ? 0.200 7.270 19.017 1.00 95.44 198 GLU A N 1
ATOM 1574 C CA . GLU A 1 198 ? -0.769 8.244 19.548 1.00 95.44 198 GLU A CA 1
ATOM 1575 C C . GLU A 1 198 ? -2.182 7.653 19.663 1.00 95.44 198 GLU A C 1
ATOM 1577 O O . GLU A 1 198 ? -2.866 7.860 20.667 1.00 95.44 198 GLU A O 1
ATOM 1582 N N . ILE A 1 199 ? -2.607 6.881 18.659 1.00 95.94 199 ILE A N 1
ATOM 1583 C CA . ILE A 1 199 ? -3.933 6.248 18.630 1.00 95.94 199 ILE A CA 1
ATOM 1584 C C . ILE A 1 199 ? -3.967 4.868 19.307 1.00 95.94 199 ILE A C 1
ATOM 1586 O O . ILE A 1 199 ? -4.993 4.191 19.258 1.00 95.94 199 ILE A O 1
ATOM 1590 N N . GLY A 1 200 ? -2.855 4.423 19.904 1.00 96.81 200 GLY A N 1
ATOM 1591 C CA . GLY A 1 200 ? -2.741 3.104 20.531 1.00 96.81 200 GLY A CA 1
ATOM 1592 C C . GLY A 1 200 ? -2.827 1.935 19.541 1.00 96.81 200 GLY A C 1
ATOM 1593 O O . GLY A 1 200 ? -3.232 0.836 19.926 1.00 96.81 200 GLY A O 1
ATOM 1594 N N . ALA A 1 201 ? -2.490 2.154 18.266 1.00 97.69 201 ALA A N 1
ATOM 1595 C CA . ALA A 1 201 ? -2.553 1.127 17.233 1.00 97.69 201 ALA A CA 1
ATOM 1596 C C . ALA A 1 201 ? -1.263 0.300 17.166 1.00 97.69 201 ALA A C 1
ATOM 1598 O O . ALA A 1 201 ? -0.160 0.837 17.064 1.00 97.69 201 ALA A O 1
ATOM 1599 N N . GLY A 1 202 ? -1.408 -1.026 17.132 1.00 97.44 202 GLY A N 1
ATOM 1600 C CA . GLY A 1 202 ? -0.327 -1.915 16.702 1.00 97.44 202 GLY A CA 1
ATOM 1601 C C . GLY A 1 202 ? -0.163 -1.908 15.179 1.00 97.44 202 GLY A C 1
ATOM 1602 O O . GLY A 1 202 ? -1.127 -1.672 14.454 1.00 97.44 202 GLY A O 1
ATOM 1603 N N . LEU A 1 203 ? 1.034 -2.218 14.686 1.00 97.19 203 LEU A N 1
ATOM 1604 C CA . LEU A 1 203 ? 1.276 -2.506 13.271 1.00 97.19 203 LEU A CA 1
ATOM 1605 C C . LEU A 1 203 ? 1.420 -4.020 13.083 1.00 97.19 203 LEU A C 1
ATOM 1607 O O . LEU A 1 203 ? 2.221 -4.653 13.768 1.00 97.19 203 LEU A O 1
ATOM 1611 N N . GLU A 1 204 ? 0.659 -4.591 12.157 1.00 97.62 204 GLU A N 1
ATOM 1612 C CA . GLU A 1 204 ? 0.729 -6.005 11.779 1.00 97.62 204 GLU A CA 1
ATOM 1613 C C . GLU A 1 204 ? 1.006 -6.090 10.279 1.00 97.62 204 GLU A C 1
ATOM 1615 O O . GLU A 1 204 ? 0.316 -5.445 9.492 1.00 97.62 204 GLU A O 1
ATOM 1620 N N . VAL A 1 205 ? 2.037 -6.839 9.887 1.00 96.81 205 VAL A N 1
ATOM 1621 C CA . VAL A 1 205 ? 2.466 -6.955 8.489 1.00 96.81 205 VAL A CA 1
ATOM 1622 C C . VAL A 1 205 ? 2.471 -8.422 8.090 1.00 96.81 205 VAL A C 1
ATOM 1624 O O . VAL A 1 205 ? 3.303 -9.195 8.563 1.00 96.81 205 VAL A O 1
ATOM 1627 N N . ASP A 1 206 ? 1.562 -8.774 7.189 1.00 96.81 206 ASP A N 1
ATOM 1628 C CA . ASP A 1 206 ? 1.534 -10.059 6.505 1.00 96.81 206 ASP A CA 1
ATOM 1629 C C . ASP A 1 206 ? 2.303 -9.921 5.188 1.00 96.81 206 ASP A C 1
ATOM 1631 O O . ASP A 1 206 ? 1.917 -9.146 4.310 1.00 96.81 206 ASP A O 1
ATOM 1635 N N . ILE A 1 207 ? 3.405 -10.663 5.056 1.00 96.06 207 ILE A N 1
ATOM 1636 C CA . ILE A 1 207 ? 4.232 -10.673 3.844 1.00 96.06 207 ILE A CA 1
ATOM 1637 C C . ILE A 1 207 ? 3.978 -11.972 3.084 1.00 96.06 207 ILE A C 1
ATOM 1639 O O . ILE A 1 207 ? 4.188 -13.068 3.615 1.00 96.06 207 ILE A O 1
ATOM 1643 N N . HIS A 1 208 ? 3.570 -11.845 1.825 1.00 95.50 208 HIS A N 1
ATOM 1644 C CA . HIS A 1 208 ? 3.335 -12.964 0.923 1.00 95.50 208 HIS A CA 1
ATOM 1645 C C . HIS A 1 208 ? 4.247 -12.847 -0.299 1.00 95.50 208 HIS A C 1
ATOM 1647 O O . HIS A 1 208 ? 4.008 -12.063 -1.212 1.00 95.50 208 HIS A O 1
ATOM 1653 N N . ALA A 1 209 ? 5.296 -13.663 -0.315 1.00 95.31 209 ALA A N 1
ATOM 1654 C CA . ALA A 1 209 ? 6.208 -13.784 -1.443 1.00 95.31 209 ALA A CA 1
ATOM 1655 C C . ALA A 1 209 ? 5.727 -14.891 -2.395 1.00 95.31 209 ALA A C 1
ATOM 1657 O O . ALA A 1 209 ? 5.519 -16.032 -1.973 1.00 95.31 209 ALA A O 1
ATOM 1658 N N . SER A 1 210 ? 5.551 -14.568 -3.676 1.00 95.06 210 SER A N 1
ATOM 1659 C CA . SER A 1 210 ? 5.103 -15.518 -4.707 1.00 95.06 210 SER A CA 1
ATOM 1660 C C . SER A 1 210 ? 5.709 -15.198 -6.078 1.00 95.06 210 SER A C 1
ATOM 1662 O O . SER A 1 210 ? 6.544 -14.303 -6.177 1.00 95.06 210 SER A O 1
ATOM 1664 N N . GLY A 1 211 ? 5.350 -15.962 -7.110 1.00 93.50 211 GLY A N 1
ATOM 1665 C CA . GLY A 1 211 ? 5.785 -15.736 -8.489 1.00 93.50 211 GLY A CA 1
ATOM 1666 C C . GLY A 1 211 ? 6.632 -16.859 -9.102 1.00 93.50 211 GLY A C 1
ATOM 1667 O O . GLY A 1 211 ? 7.102 -17.764 -8.393 1.00 93.50 211 GLY A O 1
ATOM 1668 N N . PRO A 1 212 ? 6.833 -16.822 -10.431 1.00 93.38 212 PRO A N 1
ATOM 1669 C CA . PRO A 1 212 ? 7.639 -17.793 -11.164 1.00 93.38 212 PRO A CA 1
ATOM 1670 C C . PRO A 1 212 ? 9.112 -17.723 -10.752 1.00 93.38 212 PRO A C 1
ATOM 1672 O O . PRO A 1 212 ? 9.591 -16.701 -10.265 1.00 93.38 212 PRO A O 1
ATOM 1675 N N . ASP A 1 213 ? 9.842 -18.824 -10.927 1.00 89.12 213 ASP A N 1
ATOM 1676 C CA . ASP A 1 213 ? 11.287 -18.823 -10.690 1.00 89.12 213 ASP A CA 1
ATOM 1677 C C . ASP A 1 213 ? 11.985 -17.832 -11.621 1.00 89.12 213 ASP A C 1
ATOM 1679 O O . ASP A 1 213 ? 11.663 -17.732 -12.810 1.00 89.12 213 ASP A O 1
ATOM 1683 N N . TRP A 1 214 ? 12.961 -17.120 -11.064 1.00 76.75 214 TRP A N 1
ATOM 1684 C CA . TRP A 1 214 ? 13.884 -16.324 -11.848 1.00 76.75 214 TRP A CA 1
ATOM 1685 C C . TRP A 1 214 ? 14.582 -17.206 -12.902 1.00 76.75 214 TRP A C 1
ATOM 1687 O O . TRP A 1 214 ? 15.221 -18.193 -12.530 1.00 76.75 214 TRP A O 1
ATOM 1697 N N . PRO A 1 215 ? 14.515 -16.870 -14.206 1.00 71.56 215 PRO A N 1
ATOM 1698 C CA . PRO A 1 215 ? 15.061 -17.720 -15.267 1.00 71.56 215 PRO A CA 1
ATOM 1699 C C . PRO A 1 215 ? 16.600 -17.795 -15.281 1.00 71.56 215 PRO A C 1
ATOM 1701 O O . PRO A 1 215 ? 17.164 -18.536 -16.081 1.00 71.56 215 PRO A O 1
ATOM 1704 N N . GLY A 1 216 ? 17.272 -17.094 -14.363 1.00 63.16 216 GLY A N 1
ATOM 1705 C CA . GLY A 1 216 ? 18.727 -16.970 -14.319 1.00 63.16 216 GLY A CA 1
ATOM 1706 C C . GLY A 1 216 ? 19.238 -15.920 -15.311 1.00 63.16 216 GLY A C 1
ATOM 1707 O O . GLY A 1 216 ? 18.488 -15.490 -16.188 1.00 63.16 216 GLY A O 1
ATOM 1708 N N . PRO A 1 217 ? 20.480 -15.435 -15.141 1.00 56.16 217 PRO A N 1
ATOM 1709 C CA . PRO A 1 217 ? 21.234 -14.847 -16.244 1.00 56.16 217 PRO A CA 1
ATOM 1710 C C . PRO A 1 217 ? 21.612 -15.898 -17.300 1.00 56.16 217 PRO A C 1
ATOM 1712 O O . PRO A 1 217 ? 21.749 -17.091 -16.936 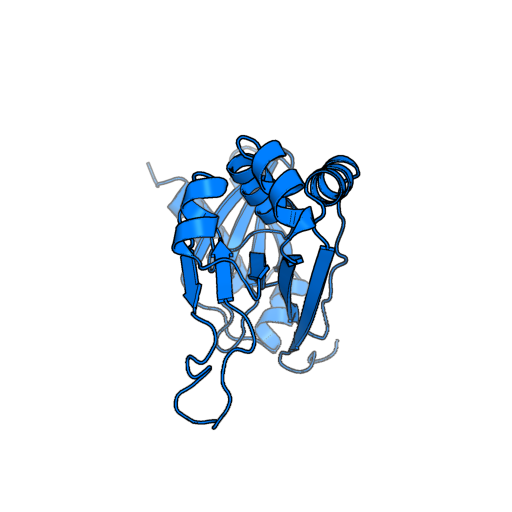1.00 56.16 217 PRO A O 1
#